Protein AF-0000000080219140 (afdb_homodimer)

pLDDT: mean 75.44, std 19.74, range [24.44, 95.94]

Secondary structure (DSSP, 8-state):
-----TT-PPEEEEEE-SSHHHHHHHHHHHHHSGGGSTTSEEEEEEEEESTHHHHHHHT----SS-------HHHHHHHHHHHHHHHHHHHHHHHHHHHHTT--EEEEEEEE-HHHHHHHHHHHTT-SEEEEES--TT---TTS--HHHHHHHHH-SS-EEEE-------/-----TT-PPEEEEEE-SSHHHHHHHHHHHHHSGGGSTTSEEEEEEEEESTHHHHHHHT----SS-------HHHHHHHHHHHHHHHHHHHHHHHHHHHHTT--EEEEEEEE-HHHHHHHHHHHTT-SEEEEES--TT---TTS--HHHHHHHHH-SS-EEEE-------

Foldseek 3Di:
DPPPPPQDAAEEEQEADPFPQSVVQLVVCCVPVVVVPPRHAYEYEYELEPVVVVVVVPPPPDDDDPPPPVCPPVVVVVSVVVSVVRLVVVQVVSQVVCVVSPHHYHYYYYYYHLQVVVLVVCVVVVHQEYEYEQDGDPDPPLVHGYPSLVSCCVRHPHHYHYDRDDPPPD/DPPPPPQDAAEEEQEADPFPQSVVQLVVCCVPVVVVPPRHAYEYEYELEPVVVVVVVPPPPDDDDPPPPVCPPVVVVVSVVVSVVRLVVVQVVSQVVCVVSPHHYHYYYYYYHLQVVVLVVCVVVVHQEYEYEQDGDPDPPLVHGYPSLVSCCVRHPHHYHYDRDDPPPD

Sequence (340 aa):
MANEEPGCKKKVMIAIDESECSHYALKWVLDHLQDFFPTSSLIIFTVQSLADFAYLSAASPVSGRMFCVATNPELIKSVQEHQRKAALALLEKAKDICATQGVVAETITEVGDPKEVICDAVEKFKINLLILGSHGRGTLKRAFLGSVSNYCVNHCKCPVLVVKKQEEKAMANEEPGCKKKVMIAIDESECSHYALKWVLDHLQDFFPTSSLIIFTVQSLADFAYLSAASPVSGRMFCVATNPELIKSVQEHQRKAALALLEKAKDICATQGVVAETITEVGDPKEVICDAVEKFKINLLILGSHGRGTLKRAFLGSVSNYCVNHCKCPVLVVKKQEEKA

Organism: Nelumbo nucifera (NCBI:txid4432)

Nearest PDB structures (foldseek):
  1mjh-assembly1_B  TM=8.698E-01  e=2.743E-11  Methanocaldococcus jannaschii
  1mjh-assembly1_A  TM=8.795E-01  e=3.315E-10  Methanocaldococcus jannaschii
  3s3t-assembly1_A  TM=8.043E-01  e=7.138E-10  Lactiplantibacillus plantarum
  2dum-assembly2_C  TM=7.811E-01  e=3.989E-07  Pyrococcus horikoshii OT3
  5ahw-assembly2_D  TM=8.010E-01  e=1.432E-06  Mycolicibacterium smegmatis MC2 155

InterPro domains:
  IPR006015 Universal stress protein A family [PR01438] (9-27)
  IPR006015 Universal stress protein A family [PR01438] (124-136)
  IPR006015 Universal stress protein A family [PR01438] (142-164)
  IPR006016 UspA [PF00582] (10-164)
  IPR014729 Rossmann-like alpha/beta/alpha sandwich fold [G3DSA:3.40.50.620] (7-170)

Solvent-accessible surface area (backbone atoms only — not comparable to full-atom values): 18569 Å² total; per-residue (Å²): 123,85,76,68,59,94,78,68,52,57,25,34,34,36,47,40,65,93,22,68,37,17,51,47,29,53,51,49,44,58,74,65,39,45,81,64,34,79,72,23,51,35,32,40,33,34,57,39,61,53,60,71,50,55,54,62,62,62,64,59,69,70,76,87,71,80,67,70,68,64,74,47,66,64,56,52,49,50,51,50,48,49,42,48,50,52,50,50,52,53,48,50,54,52,48,50,57,32,49,75,72,72,43,73,61,46,76,48,73,48,80,32,55,53,48,58,49,52,43,49,48,36,62,75,67,57,37,55,32,40,35,32,20,32,35,50,84,75,53,74,56,88,65,45,53,17,72,50,44,49,45,37,63,30,64,38,65,37,22,31,33,35,30,40,82,60,74,65,84,125,123,85,77,68,61,92,76,70,53,57,25,35,34,36,48,39,66,93,23,66,36,17,50,49,29,52,51,50,44,58,73,65,38,45,80,65,34,79,73,24,50,35,31,41,33,34,55,39,61,53,59,72,50,53,54,62,63,61,64,59,69,70,76,85,73,78,66,70,68,63,73,46,67,65,56,54,49,50,50,50,48,48,42,48,50,52,50,51,51,53,47,50,52,51,47,49,56,33,50,76,70,72,42,74,61,46,75,48,74,49,79,32,55,52,49,59,50,52,43,48,45,38,62,75,69,57,36,56,32,39,36,33,20,32,34,50,84,76,52,74,57,89,63,47,53,18,71,50,43,49,46,39,63,31,63,38,64,37,22,31,32,36,28,41,82,59,73,65,84,126

Structure (mmCIF, N/CA/C/O backbone):
data_AF-0000000080219140-model_v1
#
loop_
_entity.id
_entity.type
_entity.pdbx_description
1 polymer 'Universal stress protein A-like protein isoform X1'
#
loop_
_atom_site.group_PDB
_atom_site.id
_atom_site.type_symbol
_atom_site.label_atom_id
_atom_site.label_alt_id
_atom_site.label_comp_id
_atom_site.label_asym_id
_atom_site.label_entity_id
_atom_site.label_seq_id
_atom_site.pdbx_PDB_ins_code
_atom_site.Cartn_x
_atom_site.Cartn_y
_atom_site.Cartn_z
_atom_site.occupancy
_atom_site.B_iso_or_equiv
_atom_site.auth_seq_id
_atom_site.auth_comp_id
_atom_site.auth_asym_id
_atom_site.auth_atom_id
_atom_site.pdbx_PDB_model_num
ATOM 1 N N . MET A 1 1 ? -3.068 -13.398 25.531 1 24.78 1 MET A N 1
ATOM 2 C CA . MET A 1 1 ? -4.09 -13.188 24.516 1 24.78 1 MET A CA 1
ATOM 3 C C . MET A 1 1 ? -3.99 -11.781 23.922 1 24.78 1 MET A C 1
ATOM 5 O O . MET A 1 1 ? -4.117 -10.789 24.656 1 24.78 1 MET A O 1
ATOM 9 N N . ALA A 1 2 ? -3.045 -11.328 23.141 1 31.56 2 ALA A N 1
ATOM 10 C CA . ALA A 1 2 ? -2.584 -9.945 23.031 1 31.56 2 ALA A CA 1
ATOM 11 C C . ALA A 1 2 ? -3.762 -8.977 23.016 1 31.56 2 ALA A C 1
ATOM 13 O O . ALA A 1 2 ? -4.793 -9.25 22.406 1 31.56 2 ALA A O 1
ATOM 14 N N . ASN A 1 3 ? -4.02 -8.242 23.969 1 32.88 3 ASN A N 1
ATOM 15 C CA . ASN A 1 3 ? -5.141 -7.402 24.391 1 32.88 3 ASN A CA 1
ATOM 16 C C . ASN A 1 3 ? -5.598 -6.48 23.266 1 32.88 3 ASN A C 1
ATOM 18 O O . ASN A 1 3 ? -5 -5.426 23.031 1 32.88 3 ASN A O 1
ATOM 22 N N . GLU A 1 4 ? -5.664 -6.91 21.984 1 39.91 4 GLU A N 1
ATOM 23 C CA . GLU A 1 4 ? -6.551 -6.07 21.188 1 39.91 4 GLU A CA 1
ATOM 24 C C . GLU A 1 4 ? -7.793 -5.668 21.984 1 39.91 4 GLU A C 1
ATOM 26 O O . GLU A 1 4 ? -8.516 -6.527 22.484 1 39.91 4 GLU A O 1
ATOM 31 N N . GLU A 1 5 ? -7.785 -4.848 22.938 1 40.44 5 GLU A N 1
ATOM 32 C CA . GLU A 1 5 ? -9.039 -4.426 23.547 1 40.44 5 GLU A CA 1
ATOM 33 C C . GLU A 1 5 ? -10.195 -4.496 22.562 1 40.44 5 GLU A C 1
ATOM 35 O O . GLU A 1 5 ? -10.031 -4.152 21.391 1 40.44 5 GLU A O 1
ATOM 40 N N . PRO A 1 6 ? -11.148 -5.375 22.703 1 47.72 6 PRO A N 1
ATOM 41 C CA . PRO A 1 6 ? -12.352 -5.574 21.875 1 47.72 6 PRO A CA 1
ATOM 42 C C . PRO A 1 6 ? -12.664 -4.371 21 1 47.72 6 PRO A C 1
ATOM 44 O O . PRO A 1 6 ? -13.102 -4.539 19.844 1 47.72 6 PRO A O 1
ATOM 47 N N . GLY A 1 7 ? -12.828 -3.086 21.469 1 45.62 7 GLY A N 1
ATOM 48 C CA . GLY A 1 7 ? -13.383 -1.822 21.016 1 45.62 7 GLY A CA 1
ATOM 49 C C . GLY A 1 7 ? -12.43 -1.03 20.141 1 45.62 7 GLY A C 1
ATOM 50 O O . GLY A 1 7 ? -12.68 0.139 19.844 1 45.62 7 GLY A O 1
ATOM 51 N N . CYS A 1 8 ? -11.242 -1.308 20.141 1 52.62 8 CYS A N 1
ATOM 52 C CA . CYS A 1 8 ? -10.336 -0.315 19.562 1 52.62 8 CYS A CA 1
ATOM 53 C C . CYS A 1 8 ? -10.5 -0.237 18.047 1 52.62 8 CYS A C 1
ATOM 55 O O . CYS A 1 8 ? -10.32 -1.234 17.359 1 52.62 8 CYS A O 1
ATOM 57 N N . LYS A 1 9 ? -11.227 0.641 17.703 1 63.31 9 LYS A N 1
ATOM 58 C CA . LYS A 1 9 ? -11.578 0.985 16.328 1 63.31 9 LYS A CA 1
ATOM 59 C C . LYS A 1 9 ? -10.328 1.136 15.469 1 63.31 9 LYS A C 1
ATOM 61 O O . LYS A 1 9 ? -9.328 1.708 15.914 1 63.31 9 LYS A O 1
ATOM 66 N N . LYS A 1 10 ? -10.195 0.315 14.469 1 78.38 10 LYS A N 1
ATOM 67 C CA . LYS A 1 10 ? -9.102 0.471 13.516 1 78.38 10 LYS A CA 1
ATOM 68 C C . LYS A 1 10 ? -9.031 1.903 12.992 1 78.38 10 LYS A C 1
ATOM 70 O O . LYS A 1 10 ? -10.055 2.506 12.672 1 78.38 10 LYS A O 1
ATOM 75 N N . LYS A 1 11 ? -7.879 2.527 13.25 1 87.06 11 LYS A N 1
ATOM 76 C CA . LYS A 1 11 ? -7.652 3.895 12.781 1 87.06 11 LYS A CA 1
ATOM 77 C C . LYS A 1 11 ? -6.996 3.906 11.406 1 87.06 11 LYS A C 1
ATOM 79 O O . LYS A 1 11 ? -5.977 3.242 11.195 1 87.06 11 LYS A O 1
ATOM 84 N N . VAL A 1 12 ? -7.637 4.613 10.562 1 89.75 12 VAL A N 1
ATOM 85 C CA . VAL A 1 12 ? -7.129 4.762 9.203 1 89.75 12 VAL A CA 1
ATOM 86 C C . VAL A 1 12 ? -6.711 6.211 8.961 1 89.75 12 VAL A C 1
ATOM 88 O O . VAL A 1 12 ? -7.43 7.141 9.336 1 89.75 12 VAL A O 1
ATOM 91 N N . MET A 1 13 ? -5.559 6.375 8.406 1 93.38 13 MET A N 1
ATOM 92 C CA . MET A 1 13 ? -5.066 7.723 8.133 1 93.38 13 MET A CA 1
ATOM 93 C C . MET A 1 13 ? -4.758 7.895 6.645 1 93.38 13 MET A C 1
ATOM 95 O O . MET A 1 13 ? -4.133 7.031 6.031 1 93.38 13 MET A O 1
ATOM 99 N N . ILE A 1 14 ? -5.238 8.945 6.109 1 94.56 14 ILE A N 1
ATOM 100 C CA . ILE A 1 14 ? -4.906 9.312 4.738 1 94.56 14 ILE A CA 1
ATOM 101 C C . ILE A 1 14 ? -4.105 10.617 4.73 1 94.56 14 ILE A C 1
ATOM 103 O O . ILE A 1 14 ? -4.523 11.609 5.332 1 94.56 14 ILE A O 1
ATOM 107 N N . ALA A 1 15 ? -2.934 10.57 4.188 1 95.31 15 ALA A N 1
ATOM 108 C CA . ALA A 1 15 ? -2.113 11.766 4.031 1 95.31 15 ALA A CA 1
ATOM 109 C C . ALA A 1 15 ? -2.396 12.453 2.695 1 95.31 15 ALA A C 1
ATOM 111 O O . ALA A 1 15 ? -2.283 11.828 1.636 1 95.31 15 ALA A O 1
ATOM 112 N N . ILE A 1 16 ? -2.729 13.711 2.799 1 92.75 16 ILE A N 1
ATOM 113 C CA . ILE A 1 16 ? -3.053 14.43 1.571 1 92.75 16 ILE A CA 1
ATOM 114 C C . ILE A 1 16 ? -2.188 15.688 1.462 1 92.75 16 ILE A C 1
ATOM 116 O O . ILE A 1 16 ? -1.669 16.172 2.467 1 92.75 16 ILE A O 1
ATOM 120 N N . ASP A 1 17 ? -1.982 16.094 0.273 1 89 17 ASP A N 1
ATOM 121 C CA . ASP A 1 17 ? -1.324 17.359 -0.054 1 89 17 ASP A CA 1
ATOM 122 C C . ASP A 1 17 ? -2.082 18.094 -1.15 1 89 17 ASP A C 1
ATOM 124 O O . ASP A 1 17 ? -3.283 17.891 -1.334 1 89 17 ASP A O 1
ATOM 128 N N . GLU A 1 18 ? -1.445 18.984 -1.817 1 85.5 18 GLU A N 1
ATOM 129 C CA . GLU A 1 18 ? -2.125 19.797 -2.828 1 85.5 18 GLU A CA 1
ATOM 130 C C . GLU A 1 18 ? -2.162 19.078 -4.172 1 85.5 18 GLU A C 1
ATOM 132 O O . GLU A 1 18 ? -2.752 19.578 -5.133 1 85.5 18 GLU A O 1
ATOM 137 N N . SER A 1 19 ? -1.631 17.922 -4.242 1 83.69 19 SER A N 1
ATOM 138 C CA . SER A 1 19 ? -1.524 17.203 -5.508 1 83.69 19 SER A CA 1
ATOM 139 C C . SER A 1 19 ? -2.85 16.562 -5.887 1 83.69 19 SER A C 1
ATOM 141 O O . SER A 1 19 ? -3.676 16.266 -5.016 1 83.69 19 SER A O 1
ATOM 143 N N . GLU A 1 20 ? -3.047 16.328 -7.145 1 83.19 20 GLU A N 1
ATOM 144 C CA . GLU A 1 20 ? -4.23 15.648 -7.66 1 83.19 20 GLU A CA 1
ATOM 145 C C . GLU A 1 20 ? -4.254 14.18 -7.246 1 83.19 20 GLU A C 1
ATOM 147 O O . GLU A 1 20 ? -5.32 13.617 -6.996 1 83.19 20 GLU A O 1
ATOM 152 N N . CYS A 1 21 ? -3.129 13.648 -7.125 1 84.5 21 CYS A N 1
ATOM 153 C CA . CYS A 1 21 ? -3.037 12.234 -6.777 1 84.5 21 CYS A CA 1
ATOM 154 C C . CYS A 1 21 ? -3.525 11.992 -5.352 1 84.5 21 CYS A C 1
ATOM 156 O O . CYS A 1 21 ? -4.18 10.977 -5.082 1 84.5 21 CYS A O 1
ATOM 158 N N . SER A 1 22 ? -3.205 12.898 -4.469 1 88.38 22 SER A N 1
ATOM 159 C CA . SER A 1 22 ? -3.65 12.75 -3.088 1 88.38 22 SER A CA 1
ATOM 160 C C . SER A 1 22 ? -5.16 12.938 -2.969 1 88.38 22 SER A C 1
ATOM 162 O O . SER A 1 22 ? -5.816 12.25 -2.182 1 88.38 22 SER A O 1
ATOM 164 N N . HIS A 1 23 ? -5.719 13.812 -3.789 1 87.88 23 HIS A N 1
ATOM 165 C CA . HIS A 1 23 ? -7.164 14.008 -3.811 1 87.88 23 HIS A CA 1
ATOM 166 C C . HIS A 1 23 ? -7.875 12.781 -4.383 1 87.88 23 HIS A C 1
ATOM 168 O O . HIS A 1 23 ? -8.914 12.367 -3.863 1 87.88 23 HIS A O 1
ATOM 174 N N . TYR A 1 24 ? -7.301 12.344 -5.398 1 88.94 24 TYR A N 1
ATOM 175 C CA . TYR A 1 24 ? -7.852 11.125 -5.98 1 88.94 24 TYR A CA 1
ATOM 176 C C . TYR A 1 24 ? -7.84 9.984 -4.969 1 88.94 24 TYR A C 1
ATOM 178 O O . TYR A 1 24 ? -8.797 9.211 -4.887 1 88.94 24 TYR A O 1
ATOM 186 N N . ALA A 1 25 ? -6.754 9.93 -4.238 1 90.62 25 ALA A N 1
ATOM 187 C CA . ALA A 1 25 ? -6.641 8.883 -3.229 1 90.62 25 ALA A CA 1
ATOM 188 C C . ALA A 1 25 ? -7.762 8.984 -2.201 1 90.62 25 ALA A C 1
ATOM 190 O O . ALA A 1 25 ? -8.367 7.977 -1.826 1 90.62 25 ALA A O 1
ATOM 191 N N . LEU A 1 26 ? -8.062 10.156 -1.771 1 90.06 26 LEU A N 1
ATOM 192 C CA . LEU A 1 26 ? -9.141 10.383 -0.814 1 90.06 26 LEU A CA 1
ATOM 193 C C . LEU A 1 26 ? -10.484 9.922 -1.387 1 90.06 26 LEU A C 1
ATOM 195 O O . LEU A 1 26 ? -11.219 9.188 -0.736 1 90.06 26 LEU A O 1
ATOM 199 N N . LYS A 1 27 ? -10.742 10.297 -2.566 1 88.69 27 LYS A N 1
ATOM 200 C CA . LYS A 1 27 ? -11.992 9.922 -3.213 1 88.69 27 LYS A CA 1
ATOM 201 C C . LYS A 1 27 ? -12.078 8.414 -3.41 1 88.69 27 LYS A C 1
ATOM 203 O O . LYS A 1 27 ? -13.117 7.801 -3.154 1 88.69 27 LYS A O 1
ATOM 208 N N . TRP A 1 28 ? -11.008 7.887 -3.867 1 87 28 TRP A N 1
ATOM 209 C CA . TRP A 1 28 ? -10.945 6.449 -4.113 1 87 28 TRP A CA 1
ATOM 210 C C . TRP A 1 28 ? -11.258 5.668 -2.842 1 87 28 TRP A C 1
ATOM 212 O O . TRP A 1 28 ? -12.023 4.699 -2.871 1 87 28 TRP A O 1
ATOM 222 N N . VAL A 1 29 ? -10.648 6.062 -1.758 1 85.56 29 VAL A N 1
ATOM 223 C CA . VAL A 1 29 ? -10.82 5.355 -0.493 1 85.56 29 VAL A CA 1
ATOM 224 C C . VAL A 1 29 ? -12.273 5.488 -0.023 1 85.56 29 VAL A C 1
ATOM 226 O O . VAL A 1 29 ? -12.859 4.523 0.466 1 85.56 29 VAL A O 1
ATOM 229 N N . LEU A 1 30 ? -12.82 6.613 -0.164 1 84.69 30 LEU A N 1
ATOM 230 C CA . LEU A 1 30 ? -14.203 6.84 0.256 1 84.69 30 LEU A CA 1
ATOM 231 C C . LEU A 1 30 ? -15.172 6.031 -0.604 1 84.69 30 LEU A C 1
ATOM 233 O O . LEU A 1 30 ? -16.188 5.539 -0.107 1 84.69 30 LEU A O 1
ATOM 237 N N . ASP A 1 31 ? -14.812 5.812 -1.828 1 82.88 31 ASP A N 1
ATOM 238 C CA . ASP A 1 31 ? -15.672 5.086 -2.764 1 82.88 31 ASP A CA 1
ATOM 239 C C . ASP A 1 31 ? -15.547 3.578 -2.559 1 82.88 31 ASP A C 1
ATOM 241 O O . ASP A 1 31 ? -16.516 2.838 -2.783 1 82.88 31 ASP A O 1
ATOM 245 N N . HIS A 1 32 ? -14.367 3.205 -2.123 1 78.38 32 HIS A N 1
ATOM 246 C CA . HIS A 1 32 ? -14.109 1.771 -2.162 1 78.38 32 HIS A CA 1
ATOM 247 C C . HIS A 1 32 ? -14.023 1.188 -0.755 1 78.38 32 HIS A C 1
ATOM 249 O O . HIS A 1 32 ? -14.273 -0.004 -0.555 1 78.38 32 HIS A O 1
ATOM 255 N N . LEU A 1 33 ? -13.656 2.012 0.176 1 72.56 33 LEU A N 1
ATOM 256 C CA . LEU A 1 33 ? -13.406 1.475 1.509 1 72.56 33 LEU A CA 1
ATOM 257 C C . LEU A 1 33 ? -14.438 1.988 2.506 1 72.56 33 LEU A C 1
ATOM 259 O O . LEU A 1 33 ? -14.242 1.896 3.719 1 72.56 33 LEU A O 1
ATOM 263 N N . GLN A 1 34 ? -15.5 2.504 2.074 1 67.19 34 GLN A N 1
ATOM 264 C CA . GLN A 1 34 ? -16.516 3.078 2.953 1 67.19 34 GLN A CA 1
ATOM 265 C C . GLN A 1 34 ? -16.969 2.07 4.008 1 67.19 34 GLN A C 1
ATOM 267 O O . GLN A 1 34 ? -17.172 2.428 5.168 1 67.19 34 GLN A O 1
ATOM 272 N N . ASP A 1 35 ? -17.031 0.882 3.578 1 63.19 35 ASP A N 1
ATOM 273 C CA . ASP A 1 35 ? -17.516 -0.134 4.512 1 63.19 35 ASP A CA 1
ATOM 274 C C . ASP A 1 35 ? -16.438 -0.485 5.535 1 63.19 35 ASP A C 1
ATOM 276 O O . ASP A 1 35 ? -16.734 -1.032 6.598 1 63.19 35 ASP A O 1
ATOM 280 N N . PHE A 1 36 ? -15.203 -0.195 5.188 1 61.75 36 PHE A N 1
ATOM 281 C CA . PHE A 1 36 ? -14.086 -0.408 6.098 1 61.75 36 PHE A CA 1
ATOM 282 C C . PHE A 1 36 ? -14.117 0.6 7.242 1 61.75 36 PHE A C 1
ATOM 284 O O . PHE A 1 36 ? -13.672 0.301 8.352 1 61.75 36 PHE A O 1
ATOM 291 N N . PHE A 1 37 ? -14.812 1.752 6.949 1 61.34 37 PHE A N 1
ATOM 292 C CA . PHE A 1 37 ? -14.719 2.871 7.879 1 61.34 37 PHE A CA 1
ATOM 293 C C . PHE A 1 37 ? -15.93 2.914 8.797 1 61.34 37 PHE A C 1
ATOM 295 O O . PHE A 1 37 ? -15.969 3.703 9.742 1 61.34 37 PHE A O 1
ATOM 302 N N . PRO A 1 38 ? -17.031 2.326 8.508 1 56.44 38 PRO A N 1
ATOM 303 C CA . PRO A 1 38 ? -18.219 2.578 9.344 1 56.44 38 PRO A CA 1
ATOM 304 C C . PRO A 1 38 ? -17.875 2.652 10.828 1 56.44 38 PRO A C 1
ATOM 306 O O . PRO A 1 38 ? -18.547 3.367 11.578 1 56.44 38 PRO A O 1
ATOM 309 N N . THR A 1 39 ? -16.891 1.91 11.195 1 57.28 39 THR A N 1
ATOM 310 C CA . THR A 1 39 ? -16.578 1.921 12.625 1 57.28 39 THR A CA 1
ATOM 311 C C . THR A 1 39 ? -15.164 2.453 12.867 1 57.28 39 THR A C 1
ATOM 313 O O . THR A 1 39 ? -14.75 2.623 14.016 1 57.28 39 THR A O 1
ATOM 316 N N . SER A 1 40 ? -14.555 2.83 11.766 1 59.5 40 SER A N 1
ATOM 317 C CA . SER A 1 40 ? -13.156 3.23 11.906 1 59.5 40 SER A CA 1
ATOM 318 C C . SER A 1 40 ? -13.008 4.746 11.844 1 59.5 40 SER A C 1
ATOM 320 O O . SER A 1 40 ? -13.867 5.438 11.289 1 59.5 40 SER A O 1
ATOM 322 N N . SER A 1 41 ? -12.164 5.199 12.719 1 80.12 41 SER A N 1
ATOM 323 C CA . SER A 1 41 ? -11.812 6.617 12.719 1 80.12 41 SER A CA 1
ATOM 324 C C . SER A 1 41 ? -10.875 6.961 11.57 1 80.12 41 SER A C 1
ATOM 326 O O . SER A 1 41 ? -9.797 6.387 11.453 1 80.12 41 SER A O 1
ATOM 328 N N . LEU A 1 42 ? -11.461 7.656 10.57 1 88.62 42 LEU A N 1
ATOM 329 C CA . LEU A 1 42 ? -10.656 8.156 9.461 1 88.62 42 LEU A CA 1
ATOM 330 C C . LEU A 1 42 ? -9.969 9.469 9.836 1 88.62 42 LEU A C 1
ATOM 332 O O . LEU A 1 42 ? -10.625 10.406 10.305 1 88.62 42 LEU A O 1
ATOM 336 N N . ILE A 1 43 ? -8.695 9.484 9.734 1 92.62 43 ILE A N 1
ATOM 337 C CA . ILE A 1 43 ? -7.898 10.68 9.992 1 92.62 43 ILE A CA 1
ATOM 338 C C . ILE A 1 43 ? -7.328 11.203 8.672 1 92.62 43 ILE A C 1
ATOM 340 O O . ILE A 1 43 ? -6.668 10.469 7.938 1 92.62 43 ILE A O 1
ATOM 344 N N . ILE A 1 44 ? -7.695 12.383 8.391 1 94.38 44 ILE A N 1
ATOM 345 C CA . ILE A 1 44 ? -7.082 13.07 7.262 1 94.38 44 ILE A CA 1
ATOM 346 C C . ILE A 1 44 ? -5.891 13.898 7.742 1 94.38 44 ILE A C 1
ATOM 348 O O . ILE A 1 44 ? -6.039 14.773 8.594 1 94.38 44 ILE A O 1
ATOM 352 N N . PHE A 1 45 ? -4.766 13.609 7.18 1 95.44 45 PHE A N 1
ATOM 353 C CA . PHE A 1 45 ? -3.523 14.188 7.68 1 95.44 45 PHE A CA 1
ATOM 354 C C . PHE A 1 45 ? -2.805 14.961 6.574 1 95.44 45 PHE A C 1
ATOM 356 O O . PHE A 1 45 ? -2.725 14.492 5.438 1 95.44 45 PHE A O 1
ATOM 363 N N . THR A 1 46 ? -2.393 16.141 6.863 1 93.62 46 THR A N 1
ATOM 364 C CA . THR A 1 46 ? -1.58 16.906 5.926 1 93.62 46 THR A CA 1
ATOM 365 C C . THR A 1 46 ? -0.363 17.5 6.629 1 93.62 46 THR A C 1
ATOM 367 O O . THR A 1 46 ? -0.403 17.781 7.828 1 93.62 46 THR A O 1
ATOM 370 N N . VAL A 1 47 ? 0.714 17.656 5.883 1 90.44 47 VAL A N 1
ATOM 371 C CA . VAL A 1 47 ? 1.953 18.203 6.43 1 90.44 47 VAL A CA 1
ATOM 372 C C . VAL A 1 47 ? 2.23 19.578 5.812 1 90.44 47 VAL A C 1
ATOM 374 O O . VAL A 1 47 ? 2.135 19.75 4.598 1 90.44 47 VAL A O 1
ATOM 377 N N . GLN A 1 48 ? 2.42 20.484 6.621 1 84.94 48 GLN A N 1
ATOM 378 C CA . GLN A 1 48 ? 2.918 21.781 6.184 1 84.94 48 GLN A CA 1
ATOM 379 C C . GLN A 1 48 ? 4.434 21.766 6.016 1 84.94 48 GLN A C 1
ATOM 381 O O . GLN A 1 48 ? 5.172 21.828 7.004 1 84.94 48 GLN A O 1
ATOM 386 N N . SER A 1 49 ? 4.898 21.531 4.785 1 76.69 49 SER A N 1
ATOM 387 C CA . SER A 1 49 ? 6.312 21.312 4.504 1 76.69 49 SER A CA 1
ATOM 388 C C . SER A 1 49 ? 7.133 22.578 4.781 1 76.69 49 SER A C 1
ATOM 390 O O . SER A 1 49 ? 6.719 23.688 4.441 1 76.69 49 SER A O 1
ATOM 392 N N . LEU A 1 50 ? 8.258 22.406 5.535 1 63.16 50 LEU A N 1
ATOM 393 C CA . LEU A 1 50 ? 9.188 23.5 5.77 1 63.16 50 LEU A CA 1
ATOM 394 C C . LEU A 1 50 ? 10.141 23.672 4.59 1 63.16 50 LEU A C 1
ATOM 396 O O . LEU A 1 50 ? 10.734 24.734 4.418 1 63.16 50 LEU A O 1
ATOM 400 N N . ALA A 1 51 ? 10.367 22.609 3.873 1 55.75 51 ALA A N 1
ATOM 401 C CA . ALA A 1 51 ? 11.398 22.656 2.842 1 55.75 51 ALA A CA 1
ATOM 402 C C . ALA A 1 51 ? 11.133 23.781 1.847 1 55.75 51 ALA A C 1
ATOM 404 O O . ALA A 1 51 ? 12.062 24.344 1.267 1 55.75 51 ALA A O 1
ATOM 405 N N . ASP A 1 52 ? 9.945 23.984 1.551 1 50.22 52 ASP A N 1
ATOM 406 C CA . ASP A 1 52 ? 9.805 25.031 0.554 1 50.22 52 ASP A CA 1
ATOM 407 C C . ASP A 1 52 ? 10.523 26.312 0.998 1 50.22 52 ASP A C 1
ATOM 409 O O . ASP A 1 52 ? 10.797 27.188 0.181 1 50.22 52 ASP A O 1
ATOM 413 N N . PHE A 1 53 ? 10.914 26.328 2.207 1 47.62 53 PHE A N 1
ATOM 414 C CA . PHE A 1 53 ? 11.633 27.5 2.676 1 47.62 53 PHE A CA 1
ATOM 415 C C . PHE A 1 53 ? 13.086 27.469 2.225 1 47.62 53 PHE A C 1
ATOM 417 O O . PHE A 1 53 ? 13.703 28.5 2 1 47.62 53 PHE A O 1
ATOM 424 N N . ALA A 1 54 ? 13.594 26.25 2.191 1 44.16 54 ALA A N 1
ATOM 425 C CA . ALA A 1 54 ? 15.016 26.219 1.864 1 44.16 54 ALA A CA 1
ATOM 426 C C . ALA A 1 54 ? 15.266 26.734 0.447 1 44.16 54 ALA A C 1
ATOM 428 O O . ALA A 1 54 ? 16.297 27.328 0.167 1 44.16 54 ALA A O 1
ATOM 429 N N . TYR A 1 55 ? 14.305 26.391 -0.369 1 44.94 55 TYR A N 1
ATOM 430 C CA . TYR A 1 55 ? 14.516 26.891 -1.723 1 44.94 55 TYR A CA 1
ATOM 431 C C . TYR A 1 55 ? 14.453 28.406 -1.756 1 44.94 55 TYR A C 1
ATOM 433 O O . TYR A 1 55 ? 15.016 29.047 -2.654 1 44.94 55 TYR A O 1
ATOM 441 N N . LEU A 1 56 ? 13.641 28.922 -0.917 1 43 56 LEU A N 1
ATOM 442 C CA . LEU A 1 56 ? 13.602 30.375 -0.945 1 43 56 LEU A CA 1
ATOM 443 C C . LEU A 1 56 ? 14.953 30.969 -0.568 1 43 56 LEU A C 1
ATOM 445 O O . LEU A 1 56 ? 15.375 31.984 -1.13 1 43 56 LEU A O 1
ATOM 449 N N . SER A 1 57 ? 15.57 30.234 0.327 1 44.88 57 SER A N 1
ATOM 450 C CA . SER A 1 57 ? 16.828 30.844 0.735 1 44.88 57 SER A CA 1
ATOM 451 C C . SER A 1 57 ? 17.922 30.609 -0.31 1 44.88 57 SER A C 1
ATOM 453 O O . SER A 1 57 ? 18.844 31.406 -0.433 1 44.88 57 SER A O 1
ATOM 455 N N . ALA A 1 58 ? 17.797 29.391 -1.008 1 45.41 58 ALA A N 1
ATOM 456 C CA . ALA A 1 58 ? 18.938 29.094 -1.891 1 45.41 58 ALA A CA 1
ATOM 457 C C . ALA A 1 58 ? 18.844 29.906 -3.178 1 45.41 58 ALA A C 1
ATOM 459 O O . ALA A 1 58 ? 19.781 29.922 -3.977 1 45.41 58 ALA A O 1
ATOM 460 N N . ALA A 1 59 ? 17.641 30.297 -3.6 1 42.62 59 ALA A N 1
ATOM 461 C CA . ALA A 1 59 ? 17.562 30.938 -4.906 1 42.62 59 ALA A CA 1
ATOM 462 C C . ALA A 1 59 ? 18.359 32.25 -4.91 1 42.62 59 ALA A C 1
ATOM 464 O O . ALA A 1 59 ? 18.469 32.906 -5.945 1 42.62 59 ALA A O 1
ATOM 465 N N . SER A 1 60 ? 18.422 32.938 -3.809 1 38.34 60 SER A N 1
ATOM 466 C CA . SER A 1 60 ? 19.094 34.219 -4.098 1 38.34 60 SER A CA 1
ATOM 467 C C . SER A 1 60 ? 20.594 34 -4.293 1 38.34 60 SER A C 1
ATOM 469 O O . SER A 1 60 ? 21.297 33.625 -3.35 1 38.34 60 SER A O 1
ATOM 471 N N . PRO A 1 61 ? 20.984 33.562 -5.445 1 39.34 61 PRO A N 1
ATOM 472 C CA . PRO A 1 61 ? 22.422 33.656 -5.688 1 39.34 61 PRO A CA 1
ATOM 473 C C . PRO A 1 61 ? 22.984 35.031 -5.273 1 39.34 61 PRO A C 1
ATOM 475 O O . PRO A 1 61 ? 23.984 35.469 -5.836 1 39.34 61 PRO A O 1
ATOM 478 N N . VAL A 1 62 ? 22.453 35.875 -4.402 1 37.44 62 VAL A N 1
ATOM 479 C CA . VAL A 1 62 ? 23.25 37.094 -4.293 1 37.44 62 VAL A CA 1
ATOM 480 C C . VAL A 1 62 ? 24.734 36.75 -4.113 1 37.44 62 VAL A C 1
ATOM 482 O O . VAL A 1 62 ? 25.062 35.688 -3.607 1 37.44 62 VAL A O 1
ATOM 485 N N . SER A 1 63 ? 25.781 37.531 -4.727 1 38.44 63 SER A N 1
ATOM 486 C CA . SER A 1 63 ? 27.219 37.719 -4.621 1 38.44 63 SER A CA 1
ATOM 487 C C . SER A 1 63 ? 27.719 37.312 -3.232 1 38.44 63 SER A C 1
ATOM 489 O O . SER A 1 63 ? 26.938 37.156 -2.301 1 38.44 63 SER A O 1
ATOM 491 N N . GLY A 1 64 ? 29.219 37.688 -2.791 1 38.88 64 GLY A N 1
ATOM 492 C CA . GLY A 1 64 ? 30.188 37.625 -1.704 1 38.88 64 GLY A CA 1
ATOM 493 C C . GLY A 1 64 ? 29.578 37.906 -0.346 1 38.88 64 GLY A C 1
ATOM 494 O O . GLY A 1 64 ? 30.203 37.656 0.688 1 38.88 64 GLY A O 1
ATOM 495 N N . ARG A 1 65 ? 29.031 39.156 -0.196 1 36.91 65 ARG A N 1
ATOM 496 C CA . ARG A 1 65 ? 28.703 39.562 1.173 1 36.91 65 ARG A CA 1
ATOM 497 C C . ARG A 1 65 ? 27.672 38.625 1.77 1 36.91 65 ARG A C 1
ATOM 499 O O . ARG A 1 65 ? 26.641 38.344 1.144 1 36.91 65 ARG A O 1
ATOM 506 N N . MET A 1 66 ? 28.109 37.594 2.498 1 38.53 66 MET A N 1
ATOM 507 C CA . MET A 1 66 ? 27.406 36.75 3.463 1 38.53 66 MET A CA 1
ATOM 508 C C . MET A 1 66 ? 26.109 37.438 3.93 1 38.53 66 MET A C 1
ATOM 510 O O . MET A 1 66 ? 26.109 38.156 4.922 1 38.53 66 MET A O 1
ATOM 514 N N . PHE A 1 67 ? 25.594 38.438 3.162 1 37.28 67 PHE A N 1
ATOM 515 C CA . PHE A 1 67 ? 24.422 39.031 3.77 1 37.28 67 PHE A CA 1
ATOM 516 C C . PHE A 1 67 ? 23.469 37.969 4.281 1 37.28 67 PHE A C 1
ATOM 518 O O . PHE A 1 67 ? 22.953 37.156 3.504 1 37.28 67 PHE A O 1
ATOM 525 N N . CYS A 1 68 ? 23.688 37.438 5.477 1 40.12 68 CYS A N 1
ATOM 526 C CA . CYS A 1 68 ? 22.75 36.844 6.41 1 40.12 68 CYS A CA 1
ATOM 527 C C . CYS A 1 68 ? 21.328 37.281 6.098 1 40.12 68 CYS A C 1
ATOM 529 O O . CYS A 1 68 ? 20.969 38.438 6.316 1 40.12 68 CYS A O 1
ATOM 531 N N . VAL A 1 69 ? 20.969 37.25 4.922 1 42.09 69 VAL A N 1
ATOM 532 C CA . VAL A 1 69 ? 19.547 37.531 4.781 1 42.09 69 VAL A CA 1
ATOM 533 C C . VAL A 1 69 ? 18.812 37.094 6.043 1 42.09 69 VAL A C 1
ATOM 535 O O . VAL A 1 69 ? 18.781 35.906 6.383 1 42.09 69 VAL A O 1
ATOM 538 N N . ALA A 1 70 ? 19.109 37.719 7.074 1 44.12 70 ALA A N 1
ATOM 539 C CA . ALA A 1 70 ? 18.219 37.688 8.242 1 44.12 70 ALA A CA 1
ATOM 540 C C . ALA A 1 70 ? 16.812 37.281 7.844 1 44.12 70 ALA A C 1
ATOM 542 O O . ALA A 1 70 ? 16.109 38 7.145 1 44.12 70 ALA A O 1
ATOM 543 N N . THR A 1 71 ? 16.562 36.094 7.312 1 51.44 71 THR A N 1
ATOM 544 C CA . THR A 1 71 ? 15.164 35.719 7.168 1 51.44 71 THR A CA 1
ATOM 545 C C . THR A 1 71 ? 14.297 36.469 8.172 1 51.44 71 THR A C 1
ATOM 547 O O . THR A 1 71 ? 14.539 36.406 9.375 1 51.44 71 THR A O 1
ATOM 550 N N . ASN A 1 72 ? 13.914 37.688 7.773 1 57.06 72 ASN A N 1
ATOM 551 C CA . ASN A 1 72 ? 13 38.531 8.555 1 57.06 72 ASN A CA 1
ATOM 552 C C . ASN A 1 72 ? 11.93 37.688 9.242 1 57.06 72 ASN A C 1
ATOM 554 O O . ASN A 1 72 ? 11.195 36.938 8.578 1 57.06 72 ASN A O 1
ATOM 558 N N . PRO A 1 73 ? 12.156 37.438 10.539 1 65.75 73 PRO A N 1
ATOM 559 C CA . PRO A 1 73 ? 11.164 36.688 11.312 1 65.75 73 PRO A CA 1
ATOM 560 C C . PRO A 1 73 ? 9.734 36.906 10.812 1 65.75 73 PRO A C 1
ATOM 562 O O . PRO A 1 73 ? 8.906 36 10.875 1 65.75 73 PRO A O 1
ATOM 565 N N . GLU A 1 74 ? 9.547 38.156 10.258 1 67.31 74 GLU A N 1
ATOM 566 C CA . GLU A 1 74 ? 8.203 38.469 9.773 1 67.31 74 GLU A CA 1
ATOM 567 C C . GLU A 1 74 ? 7.883 37.656 8.516 1 67.31 74 GLU A C 1
ATOM 569 O O . GLU A 1 74 ? 6.742 37.25 8.312 1 67.31 74 GLU A O 1
ATOM 574 N N . LEU A 1 75 ? 8.938 37.5 7.734 1 67.06 75 LEU A N 1
ATOM 575 C CA . LEU A 1 75 ? 8.719 36.781 6.496 1 67.06 75 LEU A CA 1
ATOM 576 C C . LEU A 1 75 ? 8.469 35.281 6.785 1 67.06 75 LEU A C 1
ATOM 578 O O . LEU A 1 75 ? 7.605 34.656 6.164 1 67.06 75 LEU A O 1
ATOM 582 N N . ILE A 1 76 ? 9.172 34.844 7.738 1 66.88 76 ILE A N 1
ATOM 583 C CA . ILE A 1 76 ? 9 33.438 8.125 1 66.88 76 ILE A CA 1
ATOM 584 C C . ILE A 1 76 ? 7.594 33.219 8.68 1 66.88 76 ILE A C 1
ATOM 586 O O . ILE A 1 76 ? 6.922 32.25 8.336 1 66.88 76 ILE A O 1
ATOM 590 N N . LYS A 1 77 ? 7.234 34.156 9.484 1 74.25 77 LYS A N 1
ATOM 591 C CA . LYS A 1 77 ? 5.898 34.094 10.07 1 74.25 77 LYS A CA 1
ATOM 592 C C . LYS A 1 77 ? 4.824 34.125 8.984 1 74.25 77 LYS A C 1
ATOM 594 O O . LYS A 1 77 ? 3.822 33.438 9.062 1 74.25 77 LYS A O 1
ATOM 599 N N . SER A 1 78 ? 5.07 35.031 8.016 1 75.56 78 SER A N 1
ATOM 600 C CA . SER A 1 78 ? 4.098 35.156 6.938 1 75.56 78 SER A CA 1
ATOM 601 C C . SER A 1 78 ? 4.012 33.906 6.102 1 75.56 78 SER A C 1
ATOM 603 O O . SER A 1 78 ? 2.92 33.469 5.711 1 75.56 78 SER A O 1
ATOM 605 N N . VAL A 1 79 ? 5.152 33.312 5.863 1 73.38 79 VAL A N 1
ATOM 606 C CA . VAL A 1 79 ? 5.184 32.094 5.066 1 73.38 79 VAL A CA 1
ATOM 607 C C . VAL A 1 79 ? 4.527 30.953 5.84 1 73.38 79 VAL A C 1
ATOM 609 O O . VAL A 1 79 ? 3.752 30.172 5.273 1 73.38 79 VAL A O 1
ATOM 612 N N . GLN A 1 80 ? 4.797 30.922 7.059 1 75 80 GLN A N 1
ATOM 613 C CA . GLN A 1 80 ? 4.199 29.906 7.902 1 75 80 GLN A CA 1
ATOM 614 C C . GLN A 1 80 ? 2.682 30.047 7.953 1 75 80 GLN A C 1
ATOM 616 O O . GLN A 1 80 ? 1.957 29.047 7.93 1 75 80 GLN A O 1
ATOM 621 N N . GLU A 1 81 ? 2.299 31.281 8.016 1 80.44 81 GLU A N 1
ATOM 622 C CA . GLU A 1 81 ? 0.861 31.531 8.062 1 80.44 81 GLU A CA 1
ATOM 623 C C . GLU A 1 81 ? 0.186 31.125 6.754 1 80.44 81 GLU A C 1
ATOM 625 O O . GLU A 1 81 ? -0.926 30.594 6.758 1 80.44 81 GLU A O 1
ATOM 630 N N . HIS A 1 82 ? 0.885 31.422 5.742 1 79.62 82 HIS A N 1
ATOM 631 C CA . HIS A 1 82 ? 0.343 31.047 4.441 1 79.62 82 HIS A CA 1
ATOM 632 C C . HIS A 1 82 ? 0.243 29.531 4.309 1 79.62 82 HIS A C 1
ATOM 634 O O . HIS A 1 82 ? -0.76 29.016 3.811 1 79.62 82 HIS A O 1
ATOM 640 N N . GLN A 1 83 ? 1.232 28.906 4.723 1 79.25 83 GLN A N 1
ATOM 641 C CA . GLN A 1 83 ? 1.237 27.438 4.648 1 79.25 83 GLN A CA 1
ATOM 642 C C . GLN A 1 83 ? 0.138 26.844 5.523 1 79.25 83 GLN A C 1
ATOM 644 O O . GLN A 1 83 ? -0.517 25.875 5.133 1 79.25 83 GLN A O 1
ATOM 649 N N . ARG A 1 84 ? -0.003 27.438 6.617 1 83.38 84 ARG A N 1
ATOM 650 C CA . ARG A 1 84 ? -1.055 26.984 7.52 1 83.38 84 ARG A CA 1
ATOM 651 C C . ARG A 1 84 ? -2.434 27.188 6.898 1 83.38 84 ARG A C 1
ATOM 653 O O . ARG A 1 84 ? -3.281 26.281 6.969 1 83.38 84 ARG A O 1
ATOM 660 N N . LYS A 1 85 ? -2.59 28.312 6.309 1 85.44 85 LYS A N 1
ATOM 661 C CA . LYS A 1 85 ? -3.875 28.578 5.668 1 85.44 85 LYS A CA 1
ATOM 662 C C . LYS A 1 85 ? -4.141 27.609 4.527 1 85.44 85 LYS A C 1
ATOM 664 O O . LYS A 1 85 ? -5.266 27.125 4.363 1 85.44 85 LYS A O 1
ATOM 669 N N . ALA A 1 86 ? -3.178 27.375 3.799 1 83.44 86 ALA A N 1
ATOM 670 C CA . ALA A 1 86 ? -3.307 26.438 2.693 1 83.44 86 ALA A CA 1
ATOM 671 C C . ALA A 1 86 ? -3.652 25.031 3.205 1 83.44 86 ALA A C 1
ATOM 673 O O . ALA A 1 86 ? -4.504 24.344 2.633 1 83.44 86 ALA A O 1
ATOM 674 N N . ALA A 1 87 ? -2.99 24.703 4.207 1 85.88 87 ALA A N 1
ATOM 675 C CA . ALA A 1 87 ? -3.238 23.391 4.805 1 85.88 87 ALA A CA 1
ATOM 676 C C . ALA A 1 87 ? -4.668 23.281 5.328 1 85.88 87 ALA A C 1
ATOM 678 O O . ALA A 1 87 ? -5.34 22.266 5.129 1 85.88 87 ALA A O 1
ATOM 679 N N . LEU A 1 88 ? -5.117 24.359 5.969 1 88.62 88 LEU A N 1
ATOM 680 C CA . LEU A 1 88 ? -6.461 24.344 6.535 1 88.62 88 LEU A CA 1
ATOM 681 C C . LEU A 1 88 ? -7.52 24.312 5.438 1 88.62 88 LEU A C 1
ATOM 683 O O . LEU A 1 88 ? -8.539 23.625 5.57 1 88.62 88 LEU A O 1
ATOM 687 N N . ALA A 1 89 ? -7.25 25.016 4.402 1 89.75 89 ALA A N 1
ATOM 688 C CA . ALA A 1 89 ? -8.172 24.984 3.27 1 89.75 89 ALA A CA 1
ATOM 689 C C . ALA A 1 89 ? -8.266 23.594 2.672 1 89.75 89 ALA A C 1
ATOM 691 O O . ALA A 1 89 ? -9.352 23.125 2.326 1 89.75 89 ALA A O 1
ATOM 692 N N . LEU A 1 90 ? -7.148 22.984 2.549 1 88.75 90 LEU A N 1
ATOM 693 C CA . LEU A 1 90 ? -7.078 21.625 2.027 1 88.75 90 LEU A CA 1
ATOM 694 C C . LEU A 1 90 ? -7.863 20.656 2.912 1 88.75 90 LEU A C 1
ATOM 696 O O . LEU A 1 90 ? -8.625 19.828 2.41 1 88.75 90 LEU A O 1
ATOM 700 N N . LEU A 1 91 ? -7.695 20.797 4.176 1 91.81 91 LEU A N 1
ATOM 701 C CA . LEU A 1 91 ? -8.367 19.922 5.129 1 91.81 91 LEU A CA 1
ATOM 702 C C . LEU A 1 91 ? -9.875 20.156 5.121 1 91.81 91 LEU A C 1
ATOM 704 O O . LEU A 1 91 ? -10.656 19.219 5.242 1 91.81 91 LEU A O 1
ATOM 708 N N . GLU A 1 92 ? -10.258 21.375 4.965 1 92 92 GLU A N 1
ATOM 709 C CA . GLU A 1 92 ? -11.68 21.688 4.91 1 92 92 GLU A CA 1
ATOM 710 C C . GLU A 1 92 ? -12.336 21.078 3.684 1 92 92 GLU A C 1
ATOM 712 O O . GLU A 1 92 ? -13.438 20.516 3.777 1 92 92 GLU A O 1
ATOM 717 N N . LYS A 1 93 ? -11.688 21.203 2.629 1 91.56 93 LYS A N 1
ATOM 718 C CA . LYS A 1 93 ? -12.188 20.578 1.405 1 91.56 93 LYS A CA 1
ATOM 719 C C . LYS A 1 93 ? -12.336 19.078 1.568 1 91.56 93 LYS A C 1
ATOM 721 O O . LYS A 1 93 ? -13.344 18.484 1.158 1 91.56 93 LYS A O 1
ATOM 726 N N . ALA A 1 94 ? -11.328 18.531 2.111 1 91.31 94 ALA A N 1
ATOM 727 C CA . ALA A 1 94 ? -11.344 17.078 2.338 1 91.31 94 ALA A CA 1
ATOM 728 C C . ALA A 1 94 ? -12.477 16.688 3.277 1 91.31 94 ALA A C 1
ATOM 730 O O . ALA A 1 94 ? -13.148 15.68 3.053 1 91.31 94 ALA A O 1
ATOM 731 N N . LYS A 1 95 ? -12.648 17.422 4.297 1 89.94 95 LYS A N 1
ATOM 732 C CA . LYS A 1 95 ? -13.734 17.172 5.246 1 89.94 95 LYS A CA 1
ATOM 733 C C . LYS A 1 95 ? -15.094 17.25 4.559 1 89.94 95 LYS A C 1
ATOM 735 O O . LYS A 1 95 ? -15.984 16.438 4.844 1 89.94 95 LYS A O 1
ATOM 740 N N . ASP A 1 96 ? -15.234 18.188 3.719 1 91.5 96 ASP A N 1
ATOM 741 C CA . ASP A 1 96 ? -16.484 18.344 2.973 1 91.5 96 ASP A CA 1
ATOM 742 C C . ASP A 1 96 ? -16.766 17.125 2.109 1 91.5 96 ASP A C 1
ATOM 744 O O . ASP A 1 96 ? -17.906 16.641 2.059 1 91.5 96 ASP A O 1
ATOM 748 N N . ILE A 1 97 ? -15.781 16.688 1.494 1 88.5 97 ILE A N 1
ATOM 749 C CA . ILE A 1 97 ? -15.922 15.5 0.65 1 88.5 97 ILE A CA 1
ATOM 750 C C . ILE A 1 97 ? -16.375 14.312 1.497 1 88.5 97 ILE A C 1
ATOM 752 O O . ILE A 1 97 ? -17.266 13.562 1.101 1 88.5 97 ILE A O 1
ATOM 756 N N . CYS A 1 98 ? -15.766 14.164 2.629 1 87.94 98 CYS A N 1
ATOM 757 C CA . CYS A 1 98 ? -16.125 13.078 3.533 1 87.94 98 CYS A CA 1
ATOM 758 C C . CYS A 1 98 ? -17.562 13.227 4.02 1 87.94 98 CYS A C 1
ATOM 760 O O . CYS A 1 98 ? -18.297 12.242 4.082 1 87.94 98 CYS A O 1
ATOM 762 N N . ALA A 1 99 ? -17.953 14.422 4.352 1 86.25 99 ALA A N 1
ATOM 763 C CA . ALA A 1 99 ? -19.281 14.695 4.867 1 86.25 99 ALA A CA 1
ATOM 764 C C . ALA A 1 99 ? -20.359 14.367 3.83 1 86.25 99 ALA A C 1
ATOM 766 O O . ALA A 1 99 ? -21.422 13.852 4.168 1 86.25 99 ALA A O 1
ATOM 767 N N . THR A 1 100 ? -20.016 14.609 2.635 1 87.38 100 THR A N 1
ATOM 768 C CA . THR A 1 100 ? -20.953 14.336 1.554 1 87.38 100 THR A CA 1
ATOM 769 C C . THR A 1 100 ? -21.219 12.836 1.426 1 87.38 100 THR A C 1
ATOM 771 O O . THR A 1 100 ? -22.266 12.43 0.936 1 87.38 100 THR A O 1
ATOM 774 N N . GLN A 1 101 ? -20.328 12.125 1.893 1 84 101 GLN A N 1
ATOM 775 C CA . GLN A 1 101 ? -20.469 10.68 1.79 1 84 101 GLN A CA 1
ATOM 776 C C . GLN A 1 101 ? -20.875 10.07 3.127 1 84 101 GLN A C 1
ATOM 778 O O . GLN A 1 101 ? -20.906 8.844 3.279 1 84 101 GLN A O 1
ATOM 783 N N . GLY A 1 102 ? -21 10.867 4.137 1 81.88 102 GLY A N 1
ATOM 784 C CA . GLY A 1 102 ? -21.469 10.43 5.441 1 81.88 102 GLY A CA 1
ATOM 785 C C . GLY A 1 102 ? -20.359 9.883 6.32 1 81.88 102 GLY A C 1
ATOM 786 O O . GLY A 1 102 ? -20.609 9.062 7.207 1 81.88 102 GLY A O 1
ATOM 787 N N . VAL A 1 103 ? -19.172 10.234 5.992 1 82.94 103 VAL A N 1
ATOM 788 C CA . VAL A 1 103 ? -18.031 9.758 6.773 1 82.94 103 VAL A CA 1
ATOM 789 C C . VAL A 1 103 ? -17.516 10.883 7.66 1 82.94 103 VAL A C 1
ATOM 791 O O . VAL A 1 103 ? -17.344 12.016 7.207 1 82.94 103 VAL A O 1
ATOM 794 N N . VAL A 1 104 ? -17.344 10.539 8.883 1 82.94 104 VAL A N 1
ATOM 795 C CA . VAL A 1 104 ? -16.766 11.508 9.812 1 82.94 104 VAL A CA 1
ATOM 796 C C . VAL A 1 104 ? -15.258 11.305 9.891 1 82.94 104 VAL A C 1
ATOM 798 O O . VAL A 1 104 ? -14.789 10.242 10.289 1 82.94 104 VAL A O 1
ATOM 801 N N . ALA A 1 105 ? -14.57 12.328 9.461 1 87.94 105 ALA A N 1
ATOM 802 C CA . ALA A 1 105 ? -13.117 12.227 9.461 1 87.94 105 ALA A CA 1
ATOM 803 C C . ALA A 1 105 ? -12.492 13.266 10.383 1 87.94 105 ALA A C 1
ATOM 805 O O . ALA A 1 105 ? -12.969 14.398 10.461 1 87.94 105 ALA A O 1
ATOM 806 N N . GLU A 1 106 ? -11.547 12.836 11.102 1 91.06 106 GLU A N 1
ATOM 807 C CA . GLU A 1 106 ? -10.711 13.758 11.867 1 91.06 106 GLU A CA 1
ATOM 808 C C . GLU A 1 106 ? -9.602 14.344 10.992 1 91.06 106 GLU A C 1
ATOM 810 O O . GLU A 1 106 ? -9.008 13.633 10.18 1 91.06 106 GLU A O 1
ATOM 815 N N . THR A 1 107 ? -9.406 15.656 11.148 1 93.31 107 THR A N 1
ATOM 816 C CA . THR A 1 107 ? -8.375 16.312 10.359 1 93.31 107 THR A CA 1
ATOM 817 C C . THR A 1 107 ? -7.223 16.766 11.25 1 93.31 107 THR A C 1
ATOM 819 O O . THR A 1 107 ? -7.445 17.328 12.32 1 93.31 107 THR A O 1
ATOM 822 N N . ILE A 1 108 ? -6.027 16.5 10.805 1 94 108 ILE A N 1
ATOM 823 C CA . ILE A 1 108 ? -4.832 16.875 11.555 1 94 108 ILE A CA 1
ATOM 824 C C . ILE A 1 108 ? -3.773 17.422 10.609 1 94 108 ILE A C 1
ATOM 826 O O . ILE A 1 108 ? -3.615 16.938 9.492 1 94 108 ILE A O 1
ATOM 830 N N . THR A 1 109 ? -3.105 18.453 11.039 1 93.38 109 THR A N 1
ATOM 831 C CA . THR A 1 109 ? -1.98 18.984 10.289 1 93.38 109 THR A CA 1
ATOM 832 C C . THR A 1 109 ? -0.772 19.203 11.195 1 93.38 109 THR A C 1
ATOM 834 O O . THR A 1 109 ? -0.923 19.562 12.367 1 93.38 109 THR A O 1
ATOM 837 N N . GLU A 1 110 ? 0.372 18.984 10.711 1 92.38 110 GLU A N 1
ATOM 838 C CA . GLU A 1 110 ? 1.629 19.188 11.422 1 92.38 110 GLU A CA 1
ATOM 839 C C . GLU A 1 110 ? 2.68 19.828 10.523 1 92.38 110 GLU A C 1
ATOM 841 O O . GLU A 1 110 ? 2.586 19.75 9.297 1 92.38 110 GLU A O 1
ATOM 846 N N . VAL A 1 111 ? 3.654 20.516 11.141 1 89.94 111 VAL A N 1
ATOM 847 C CA . VAL A 1 111 ? 4.723 21.188 10.406 1 89.94 111 VAL A CA 1
ATOM 848 C C . VAL A 1 111 ? 5.977 20.312 10.414 1 89.94 111 VAL A C 1
ATOM 850 O O . VAL A 1 111 ? 6.332 19.734 11.438 1 89.94 111 VAL A O 1
ATOM 853 N N . GLY A 1 112 ? 6.57 20.156 9.227 1 89.88 112 GLY A N 1
ATOM 854 C CA . GLY A 1 112 ? 7.82 19.422 9.141 1 89.88 112 GLY A CA 1
ATOM 855 C C . GLY A 1 112 ? 8.031 18.75 7.793 1 89.88 112 GLY A C 1
ATOM 856 O O . GLY A 1 112 ? 7.426 19.156 6.797 1 89.88 112 GLY A O 1
ATOM 857 N N . ASP A 1 113 ? 8.992 17.891 7.762 1 90.56 113 ASP A N 1
ATOM 858 C CA . ASP A 1 113 ? 9.219 17.094 6.562 1 90.56 113 ASP A CA 1
ATOM 859 C C . ASP A 1 113 ? 8.148 16.016 6.406 1 90.56 113 ASP A C 1
ATOM 861 O O . ASP A 1 113 ? 7.926 15.211 7.32 1 90.56 113 ASP A O 1
ATOM 865 N N . PRO A 1 114 ? 7.543 16 5.363 1 91.69 114 PRO A N 1
ATOM 866 C CA . PRO A 1 114 ? 6.43 15.062 5.16 1 91.69 114 PRO A CA 1
ATOM 867 C C . PRO A 1 114 ? 6.82 13.617 5.43 1 91.69 114 PRO A C 1
ATOM 869 O O . PRO A 1 114 ? 6.047 12.867 6.035 1 91.69 114 PRO A O 1
ATOM 872 N N . LYS A 1 115 ? 7.98 13.234 5.004 1 91.94 115 LYS A N 1
ATOM 873 C CA . LYS A 1 115 ? 8.43 11.852 5.18 1 91.94 115 LYS A CA 1
ATOM 874 C C . LYS A 1 115 ? 8.461 11.469 6.656 1 91.94 115 LYS A C 1
ATOM 876 O O . LYS A 1 115 ? 7.863 10.469 7.055 1 91.94 115 LYS A O 1
ATOM 881 N N . GLU A 1 116 ? 9.031 12.258 7.41 1 93.62 116 GLU A N 1
ATOM 882 C CA . GLU A 1 116 ? 9.211 11.969 8.836 1 93.62 116 GLU A CA 1
ATOM 883 C C . GLU A 1 116 ? 7.918 12.203 9.609 1 93.62 116 GLU A C 1
ATOM 885 O O . GLU A 1 116 ? 7.539 11.391 10.453 1 93.62 116 GLU A O 1
ATOM 890 N N . VAL A 1 117 ? 7.266 13.25 9.312 1 95.12 117 VAL A N 1
ATOM 891 C CA . VAL A 1 117 ? 6.086 13.664 10.062 1 95.12 117 VAL A CA 1
ATOM 892 C C . VAL A 1 117 ? 4.969 12.641 9.875 1 95.12 117 VAL A C 1
ATOM 894 O O . VAL A 1 117 ? 4.246 12.32 10.82 1 95.12 117 VAL A O 1
ATOM 897 N N . ILE A 1 118 ? 4.848 12.102 8.727 1 95.56 118 ILE A N 1
ATOM 898 C CA . ILE A 1 118 ? 3.803 11.117 8.445 1 95.56 118 ILE A CA 1
ATOM 899 C C . ILE A 1 118 ? 4.094 9.82 9.203 1 95.56 118 ILE A C 1
ATOM 901 O O . ILE A 1 118 ? 3.207 9.258 9.844 1 95.56 118 ILE A O 1
ATOM 905 N N . CYS A 1 119 ? 5.297 9.406 9.133 1 94.69 119 CYS A N 1
ATOM 906 C CA . CYS A 1 119 ? 5.668 8.172 9.82 1 94.69 119 CYS A CA 1
ATOM 907 C C . CYS A 1 119 ? 5.5 8.32 11.328 1 94.69 119 CYS A C 1
ATOM 909 O O . CYS A 1 119 ? 5.027 7.402 12 1 94.69 119 CYS A O 1
ATOM 911 N N . ASP A 1 120 ? 5.863 9.5 11.828 1 95.81 120 ASP A N 1
ATOM 912 C CA . ASP A 1 120 ? 5.707 9.773 13.25 1 95.81 120 ASP A CA 1
ATOM 913 C C . ASP A 1 120 ? 4.234 9.781 13.648 1 95.81 120 ASP A C 1
ATOM 915 O O . ASP A 1 120 ? 3.869 9.281 14.711 1 95.81 120 ASP A O 1
ATOM 919 N N . ALA A 1 121 ? 3.455 10.352 12.812 1 95.75 121 ALA A N 1
ATOM 920 C CA . ALA A 1 121 ? 2.02 10.422 13.078 1 95.75 121 ALA A CA 1
ATOM 921 C C . ALA A 1 121 ? 1.401 9.031 13.141 1 95.75 121 ALA A C 1
ATOM 923 O O . ALA A 1 121 ? 0.514 8.773 13.961 1 95.75 121 ALA A O 1
ATOM 924 N N . VAL A 1 122 ? 1.843 8.172 12.273 1 94.25 122 VAL A N 1
ATOM 925 C CA . VAL A 1 122 ? 1.35 6.797 12.25 1 94.25 122 VAL A CA 1
ATOM 926 C C . VAL A 1 122 ? 1.584 6.137 13.609 1 94.25 122 VAL A C 1
ATOM 928 O O . VAL A 1 122 ? 0.701 5.457 14.133 1 94.25 122 VAL A O 1
ATOM 931 N N . GLU A 1 123 ? 2.701 6.375 14.18 1 92.75 123 GLU A N 1
ATOM 932 C CA . GLU A 1 123 ? 3.037 5.797 15.477 1 92.75 123 GLU A CA 1
ATOM 933 C C . GLU A 1 123 ? 2.299 6.508 16.609 1 92.75 123 GLU A C 1
ATOM 935 O O . GLU A 1 123 ? 1.738 5.863 17.5 1 92.75 123 GLU A O 1
ATOM 940 N N . LYS A 1 124 ? 2.311 7.781 16.516 1 94.19 124 LYS A N 1
ATOM 941 C CA . LYS A 1 124 ? 1.713 8.617 17.562 1 94.19 124 LYS A CA 1
ATOM 942 C C . LYS A 1 124 ? 0.224 8.32 17.719 1 94.19 124 LYS A C 1
ATOM 944 O O . LYS A 1 124 ? -0.281 8.211 18.828 1 94.19 124 LYS A O 1
ATOM 949 N N . PHE A 1 125 ? -0.441 8.133 16.609 1 92.62 125 PHE A N 1
ATOM 950 C CA . PHE A 1 125 ? -1.89 7.977 16.641 1 92.62 125 PHE A CA 1
ATOM 951 C C . PHE A 1 125 ? -2.277 6.508 16.5 1 92.62 125 PHE A C 1
ATOM 953 O O . PHE A 1 125 ? -3.459 6.184 16.359 1 92.62 125 PHE A O 1
ATOM 960 N N . LYS A 1 126 ? -1.311 5.633 16.469 1 89.69 126 LYS A N 1
ATOM 961 C CA . LYS A 1 126 ? -1.522 4.188 16.406 1 89.69 126 LYS A CA 1
ATOM 962 C C . LYS A 1 126 ? -2.385 3.818 15.195 1 89.69 126 LYS A C 1
ATOM 964 O O . LYS A 1 126 ? -3.385 3.109 15.336 1 89.69 126 LYS A O 1
ATOM 969 N N . ILE A 1 127 ? -1.971 4.273 14.086 1 90.81 127 ILE A N 1
ATOM 970 C CA . ILE A 1 127 ? -2.689 4.059 12.836 1 90.81 127 ILE A CA 1
ATOM 971 C C . ILE A 1 127 ? -2.549 2.6 12.406 1 90.81 127 ILE A C 1
ATOM 973 O O . ILE A 1 127 ? -1.454 2.035 12.453 1 90.81 127 ILE A O 1
ATOM 977 N N . ASN A 1 128 ? -3.666 2.035 11.969 1 87.44 128 ASN A N 1
ATOM 978 C CA . ASN A 1 128 ? -3.666 0.639 11.539 1 87.44 128 ASN A CA 1
ATOM 979 C C . ASN A 1 128 ? -3.496 0.515 10.031 1 87.44 128 ASN A C 1
ATOM 981 O O . ASN A 1 128 ? -3.133 -0.55 9.531 1 87.44 128 ASN A O 1
ATOM 985 N N . LEU A 1 129 ? -3.768 1.599 9.375 1 90.19 129 LEU A N 1
ATOM 986 C CA . LEU A 1 129 ? -3.658 1.623 7.922 1 90.19 129 LEU A CA 1
ATOM 987 C C . LEU A 1 129 ? -3.359 3.033 7.426 1 90.19 129 LEU A C 1
ATOM 989 O O . LEU A 1 129 ? -4.09 3.975 7.742 1 90.19 129 LEU A O 1
ATOM 993 N N . LEU A 1 130 ? -2.312 3.154 6.715 1 94.31 130 LEU A N 1
ATOM 994 C CA . LEU A 1 130 ? -1.947 4.426 6.102 1 94.31 130 LEU A CA 1
ATOM 995 C C . LEU A 1 130 ? -2.25 4.414 4.609 1 94.31 130 LEU A C 1
ATOM 997 O O . LEU A 1 130 ? -1.901 3.463 3.906 1 94.31 130 LEU A O 1
ATOM 1001 N N . ILE A 1 131 ? -2.848 5.453 4.145 1 94.25 131 ILE A N 1
ATOM 1002 C CA . ILE A 1 131 ? -3.186 5.582 2.732 1 94.25 131 ILE A CA 1
ATOM 1003 C C . ILE A 1 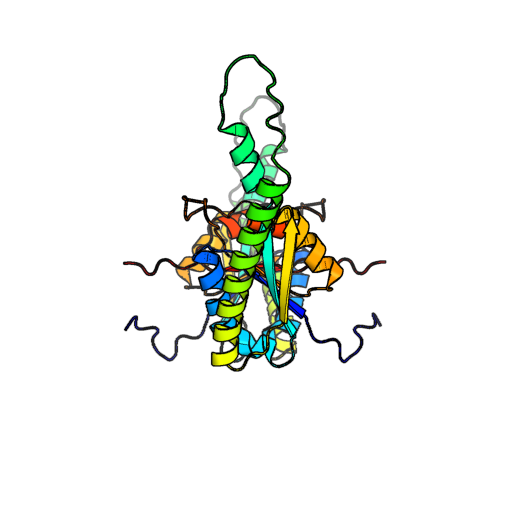131 ? -2.467 6.789 2.139 1 94.25 131 ILE A C 1
ATOM 1005 O O . ILE A 1 131 ? -2.496 7.883 2.715 1 94.25 131 ILE A O 1
ATOM 1009 N N . LEU A 1 132 ? -1.838 6.578 0.999 1 94.5 132 LEU A N 1
ATOM 1010 C CA . LEU A 1 132 ? -1.092 7.621 0.304 1 94.5 132 LEU A CA 1
ATOM 1011 C C . LEU A 1 132 ? -1.428 7.629 -1.184 1 94.5 132 LEU A C 1
ATOM 1013 O O . LEU A 1 132 ? -1.812 6.602 -1.744 1 94.5 132 LEU A O 1
ATOM 1017 N N . GLY A 1 133 ? -1.271 8.781 -1.739 1 91.12 133 GLY A N 1
ATOM 1018 C CA . GLY A 1 133 ? -1.217 8.844 -3.191 1 91.12 133 GLY A CA 1
ATOM 1019 C C . GLY A 1 133 ? 0.132 8.445 -3.756 1 91.12 133 GLY A C 1
ATOM 1020 O O . GLY A 1 133 ? 1.145 8.492 -3.057 1 91.12 133 GLY A O 1
ATOM 1021 N N . SER A 1 134 ? 0.136 8.086 -5 1 83.5 134 SER A N 1
ATOM 1022 C CA . SER A 1 134 ? 1.365 7.602 -5.617 1 83.5 134 SER A CA 1
ATOM 1023 C C . SER A 1 134 ? 2.338 8.742 -5.887 1 83.5 134 SER A C 1
ATOM 1025 O O . SER A 1 134 ? 3.551 8.578 -5.742 1 83.5 134 SER A O 1
ATOM 1027 N N . HIS A 1 135 ? 1.732 9.867 -6.348 1 76.19 135 HIS A N 1
ATOM 1028 C CA . HIS A 1 135 ? 2.584 10.984 -6.723 1 76.19 135 HIS A CA 1
ATOM 1029 C C . HIS A 1 135 ? 2.109 12.281 -6.074 1 76.19 135 HIS A C 1
ATOM 1031 O O . HIS A 1 135 ? 0.94 12.398 -5.699 1 76.19 135 HIS A O 1
ATOM 1037 N N . GLY A 1 136 ? 3.148 13.125 -5.766 1 63.97 136 GLY A N 1
ATOM 1038 C CA . GLY A 1 136 ? 2.842 14.461 -5.277 1 63.97 136 GLY A CA 1
ATOM 1039 C C . GLY A 1 136 ? 3.141 15.555 -6.285 1 63.97 136 GLY A C 1
ATOM 1040 O O . GLY A 1 136 ? 3.043 15.328 -7.496 1 63.97 136 GLY A O 1
ATOM 1041 N N . ARG A 1 137 ? 3.348 16.656 -5.938 1 57.94 137 ARG A N 1
ATOM 1042 C CA . ARG A 1 137 ? 3.424 17.906 -6.695 1 57.94 137 ARG A CA 1
ATOM 1043 C C . ARG A 1 137 ? 4.539 17.859 -7.734 1 57.94 137 ARG A C 1
ATOM 1045 O O . ARG A 1 137 ? 4.453 18.5 -8.781 1 57.94 137 ARG A O 1
ATOM 1052 N N . GLY A 1 138 ? 5.508 17.078 -7.566 1 56.75 138 GLY A N 1
ATOM 1053 C CA . GLY A 1 138 ? 6.688 17.234 -8.406 1 56.75 138 GLY A CA 1
ATOM 1054 C C . GLY A 1 138 ? 6.992 16 -9.242 1 56.75 138 GLY A C 1
ATOM 1055 O O . GLY A 1 138 ? 7.977 15.969 -9.977 1 56.75 138 GLY A O 1
ATOM 1056 N N . THR A 1 139 ? 6.297 15.016 -9.039 1 57.91 139 THR A N 1
ATOM 1057 C CA . THR A 1 139 ? 6.789 13.812 -9.703 1 57.91 139 THR A CA 1
ATOM 1058 C C . THR A 1 139 ? 6.141 13.648 -11.078 1 57.91 139 THR A C 1
ATOM 1060 O O . THR A 1 139 ? 4.914 13.719 -11.203 1 57.91 139 THR A O 1
ATOM 1063 N N . LEU A 1 140 ? 6.863 14.164 -11.984 1 54.72 140 LEU A N 1
ATOM 1064 C CA . LEU A 1 140 ? 6.422 14.086 -13.375 1 54.72 140 LEU A CA 1
ATOM 1065 C C . LEU A 1 140 ? 6.098 12.648 -13.758 1 54.72 140 LEU A C 1
ATOM 1067 O O . LEU A 1 140 ? 5.211 12.406 -14.586 1 54.72 140 LEU A O 1
ATOM 1071 N N . LYS A 1 141 ? 7.066 11.797 -13.461 1 56.31 141 LYS A N 1
ATOM 1072 C CA . LYS A 1 141 ? 6.895 10.539 -14.172 1 56.31 141 LYS A CA 1
ATOM 1073 C C . LYS A 1 141 ? 5.895 9.633 -13.453 1 56.31 141 LYS A C 1
ATOM 1075 O O . LYS A 1 141 ? 6.043 9.367 -12.258 1 56.31 141 LYS A O 1
ATOM 1080 N N . ARG A 1 142 ? 4.801 9.414 -14.133 1 57.59 142 ARG A N 1
ATOM 1081 C CA . ARG A 1 142 ? 3.617 8.648 -13.75 1 57.59 142 ARG A CA 1
ATOM 1082 C C . ARG A 1 142 ? 3.996 7.25 -13.289 1 57.59 142 ARG A C 1
ATOM 1084 O O . ARG A 1 142 ? 3.244 6.609 -12.547 1 57.59 142 ARG A O 1
ATOM 1091 N N . ALA A 1 143 ? 5.285 6.898 -13.734 1 59.06 143 ALA A N 1
ATOM 1092 C CA . ALA A 1 143 ? 5.605 5.48 -13.562 1 59.06 143 ALA A CA 1
ATOM 1093 C C . ALA A 1 143 ? 6.359 5.238 -12.258 1 59.06 143 ALA A C 1
ATOM 1095 O O . ALA A 1 143 ? 6.609 4.09 -11.883 1 59.06 143 ALA A O 1
ATOM 1096 N N . PHE A 1 144 ? 6.531 6.457 -11.508 1 70.38 144 PHE A N 1
ATOM 1097 C CA . PHE A 1 144 ? 7.383 6.273 -10.336 1 70.38 144 PHE A CA 1
ATOM 1098 C C . PHE A 1 144 ? 6.695 6.805 -9.086 1 70.38 144 PHE A C 1
ATOM 1100 O O . PHE A 1 144 ? 5.945 7.781 -9.148 1 70.38 144 PHE A O 1
ATOM 1107 N N . LEU A 1 145 ? 6.91 6.082 -8.031 1 83.31 145 LEU A N 1
ATOM 1108 C CA . LEU A 1 145 ? 6.375 6.473 -6.73 1 83.31 145 LEU A CA 1
ATOM 1109 C C . LEU A 1 145 ? 7.039 7.754 -6.238 1 83.31 145 LEU A C 1
ATOM 1111 O O . LEU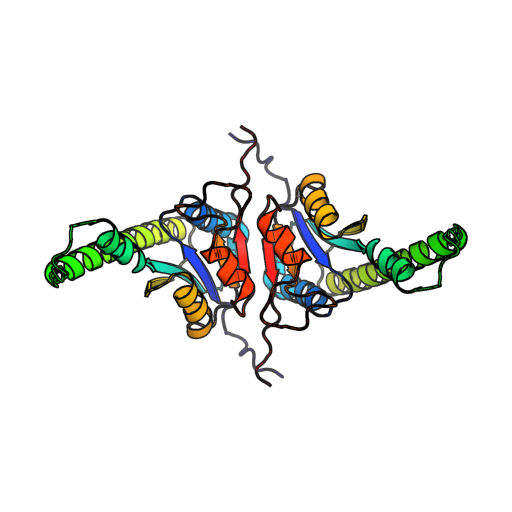 A 1 145 ? 8.242 7.945 -6.422 1 83.31 145 LEU A O 1
ATOM 1115 N N . GLY A 1 146 ? 6.301 8.609 -5.754 1 86.38 146 GLY A N 1
ATOM 1116 C CA . GLY A 1 146 ? 6.836 9.812 -5.141 1 86.38 146 GLY A CA 1
ATOM 1117 C C . GLY A 1 146 ? 7.793 9.523 -3.996 1 86.38 146 GLY A C 1
ATOM 1118 O O . GLY A 1 146 ? 7.777 8.43 -3.432 1 86.38 146 GLY A O 1
ATOM 1119 N N . SER A 1 147 ? 8.562 10.469 -3.695 1 86 147 SER A N 1
ATOM 1120 C CA . SER A 1 147 ? 9.586 10.32 -2.662 1 86 147 SER A CA 1
ATOM 1121 C C . SER A 1 147 ? 8.953 10.094 -1.292 1 86 147 SER A C 1
ATOM 1123 O O . SER A 1 147 ? 9.422 9.258 -0.517 1 86 147 SER A O 1
ATOM 1125 N N . VAL A 1 148 ? 7.898 10.828 -0.998 1 88.31 148 VAL A N 1
ATOM 1126 C CA . VAL A 1 148 ? 7.242 10.703 0.3 1 88.31 148 VAL A CA 1
ATOM 1127 C C . VAL A 1 148 ? 6.547 9.352 0.398 1 88.31 148 VAL A C 1
ATOM 1129 O O . VAL A 1 148 ? 6.699 8.633 1.393 1 88.31 148 VAL A O 1
ATOM 1132 N N . SER A 1 149 ? 5.848 9.008 -0.611 1 92.19 149 SER A N 1
ATOM 1133 C CA . SER A 1 149 ? 5.148 7.727 -0.614 1 92.19 149 SER A CA 1
ATOM 1134 C C . SER A 1 149 ? 6.133 6.562 -0.52 1 92.19 149 SER A C 1
ATOM 1136 O O . SER A 1 149 ? 5.902 5.609 0.23 1 92.19 149 SER A O 1
ATOM 1138 N N . ASN A 1 150 ? 7.168 6.684 -1.263 1 90 150 ASN A N 1
ATOM 1139 C CA . ASN A 1 150 ? 8.195 5.652 -1.214 1 90 150 ASN A CA 1
ATOM 1140 C C . ASN A 1 150 ? 8.805 5.527 0.183 1 90 150 ASN A C 1
ATOM 1142 O O . ASN A 1 150 ? 9 4.418 0.683 1 90 150 ASN A O 1
ATOM 1146 N N . TYR A 1 151 ? 9.047 6.633 0.76 1 90.31 151 TYR A N 1
ATOM 1147 C CA . TYR A 1 151 ? 9.609 6.641 2.107 1 90.31 151 TYR A CA 1
ATOM 1148 C C . TYR A 1 151 ? 8.648 5.996 3.1 1 90.31 151 TYR A C 1
ATOM 1150 O O . TYR A 1 151 ? 9.055 5.156 3.91 1 90.31 151 TYR A O 1
ATOM 1158 N N . CYS A 1 152 ? 7.441 6.297 3.043 1 93.25 152 CYS A N 1
ATOM 1159 C CA . CYS A 1 152 ? 6.441 5.789 3.977 1 93.25 152 CYS A CA 1
ATOM 1160 C C . CYS A 1 152 ? 6.262 4.285 3.816 1 93.25 152 CYS A C 1
ATOM 1162 O O . CYS A 1 152 ? 6.152 3.561 4.805 1 93.25 152 CYS A O 1
ATOM 1164 N N . VAL A 1 153 ? 6.238 3.842 2.613 1 92.12 153 VAL A N 1
ATOM 1165 C CA . VAL A 1 153 ? 6.043 2.418 2.359 1 92.12 153 VAL A CA 1
ATOM 1166 C C . VAL A 1 153 ? 7.199 1.621 2.959 1 92.12 153 VAL A C 1
ATOM 1168 O O . VAL A 1 153 ? 7.004 0.508 3.453 1 92.12 153 VAL A O 1
ATOM 1171 N N . ASN A 1 154 ? 8.297 2.225 3.004 1 88.94 154 ASN A N 1
ATOM 1172 C CA . ASN A 1 154 ? 9.492 1.522 3.463 1 88.94 154 ASN A CA 1
ATOM 1173 C C . ASN A 1 154 ? 9.68 1.658 4.973 1 88.94 154 ASN A C 1
ATOM 1175 O O . ASN A 1 154 ? 10.258 0.778 5.613 1 88.94 154 ASN A O 1
ATOM 1179 N N . HIS A 1 155 ? 9.078 2.717 5.535 1 89.62 155 HIS A N 1
ATOM 1180 C CA . HIS A 1 155 ? 9.5 3.023 6.898 1 89.62 155 HIS A CA 1
ATOM 1181 C C . HIS A 1 155 ? 8.328 2.922 7.867 1 89.62 155 HIS A C 1
ATOM 1183 O O . HIS A 1 155 ? 8.531 2.805 9.078 1 89.62 155 HIS A O 1
ATOM 1189 N N . CYS A 1 156 ? 7.172 3.033 7.355 1 91.19 156 CYS A N 1
ATOM 1190 C CA . CYS A 1 156 ? 6.023 2.949 8.25 1 91.19 156 CYS A CA 1
ATOM 1191 C C . CYS A 1 156 ? 5.871 1.541 8.812 1 91.19 156 CYS A C 1
ATOM 1193 O O . CYS A 1 156 ? 6.098 0.558 8.102 1 91.19 156 CYS A O 1
ATOM 1195 N N . LYS A 1 157 ? 5.359 1.482 9.977 1 86.25 157 LYS A N 1
ATOM 1196 C CA . LYS A 1 157 ? 5.25 0.197 10.664 1 86.25 157 LYS A CA 1
ATOM 1197 C C . LYS A 1 157 ? 3.865 -0.411 10.469 1 86.25 157 LYS A C 1
ATOM 1199 O O . LYS A 1 157 ? 3.594 -1.515 10.945 1 86.25 157 LYS A O 1
ATOM 1204 N N . CYS A 1 158 ? 3.029 0.247 9.859 1 89.88 158 CYS A N 1
ATOM 1205 C CA . CYS A 1 158 ? 1.68 -0.241 9.602 1 89.88 158 CYS A CA 1
ATOM 1206 C C . CYS A 1 158 ? 1.478 -0.527 8.117 1 89.88 158 CYS A C 1
ATOM 1208 O O . CYS A 1 158 ? 2.295 -0.127 7.289 1 89.88 158 CYS A O 1
ATOM 1210 N N . PRO A 1 159 ? 0.476 -1.257 7.785 1 92.12 159 PRO A N 1
ATOM 1211 C CA . PRO A 1 159 ? 0.151 -1.439 6.371 1 92.12 159 PRO A CA 1
ATOM 1212 C C . PRO A 1 159 ? -0.062 -0.116 5.637 1 92.12 159 PRO A C 1
ATOM 1214 O O . PRO A 1 159 ? -0.625 0.824 6.207 1 92.12 159 PRO A O 1
ATOM 1217 N N . VAL A 1 160 ? 0.444 -0.082 4.422 1 93.88 160 VAL A N 1
ATOM 1218 C CA . VAL A 1 160 ? 0.351 1.14 3.631 1 93.88 160 VAL A CA 1
ATOM 1219 C C . VAL A 1 160 ? -0.354 0.846 2.309 1 93.88 160 VAL A C 1
ATOM 1221 O O . VAL A 1 160 ? 0.001 -0.103 1.605 1 93.88 160 VAL A O 1
ATOM 1224 N N . LEU A 1 161 ? -1.287 1.622 2.016 1 93.56 161 LEU A N 1
ATOM 1225 C CA . LEU A 1 161 ? -1.994 1.552 0.743 1 93.56 161 LEU A CA 1
ATOM 1226 C C . LEU A 1 161 ? -1.612 2.723 -0.157 1 93.56 161 LEU A C 1
ATOM 1228 O O . LEU A 1 161 ? -1.812 3.883 0.209 1 93.56 161 LEU A O 1
ATOM 1232 N N . VAL A 1 162 ? -1.075 2.398 -1.231 1 94.06 162 VAL A N 1
ATOM 1233 C CA . VAL A 1 162 ? -0.722 3.412 -2.221 1 94.06 162 VAL A CA 1
ATOM 1234 C C . VAL A 1 162 ? -1.744 3.406 -3.354 1 94.06 162 VAL A C 1
ATOM 1236 O O . VAL A 1 162 ? -1.885 2.41 -4.066 1 94.06 162 VAL A O 1
ATOM 1239 N N . VAL A 1 163 ? -2.395 4.496 -3.516 1 92.56 163 VAL A N 1
ATOM 1240 C CA . VAL A 1 163 ? -3.436 4.609 -4.531 1 92.56 163 VAL A CA 1
ATOM 1241 C C . VAL A 1 163 ? -2.875 5.297 -5.773 1 92.56 163 VAL A C 1
ATOM 1243 O O . VAL A 1 163 ? -2.256 6.359 -5.672 1 92.56 163 VAL A O 1
ATOM 1246 N N . LYS A 1 164 ? -3.039 4.594 -6.863 1 85.75 164 LYS A N 1
ATOM 1247 C CA . LYS A 1 164 ? -2.568 5.121 -8.141 1 85.75 164 LYS A CA 1
ATOM 1248 C C . LYS A 1 164 ? -3.736 5.441 -9.07 1 85.75 164 LYS A C 1
ATOM 1250 O O . LYS A 1 164 ? -4.688 4.66 -9.172 1 85.75 164 LYS A O 1
ATOM 1255 N N . LYS A 1 165 ? -3.697 6.664 -9.508 1 73.75 165 LYS A N 1
ATOM 1256 C CA . LYS A 1 165 ? -4.742 7.043 -10.445 1 73.75 165 LYS A CA 1
ATOM 1257 C C . LYS A 1 165 ? -4.617 6.266 -11.758 1 73.75 165 LYS A C 1
ATOM 1259 O O . LYS A 1 165 ? -3.531 6.195 -12.336 1 73.75 165 LYS A O 1
ATOM 1264 N N . GLN A 1 166 ? -5.516 5.297 -12.016 1 61.94 166 GLN A N 1
ATOM 1265 C CA . GLN A 1 166 ? -5.516 4.562 -13.273 1 61.94 166 GLN A CA 1
ATOM 1266 C C . GLN A 1 166 ? -5.855 5.477 -14.445 1 61.94 166 GLN A C 1
ATOM 1268 O O . GLN A 1 166 ? -6.719 6.348 -14.328 1 61.94 166 GLN A O 1
ATOM 1273 N N . GLU A 1 167 ? -4.777 5.965 -15.164 1 52.75 167 GLU A N 1
ATOM 1274 C CA . GLU A 1 167 ? -5.125 6.758 -16.344 1 52.75 167 GLU A CA 1
ATOM 1275 C C . GLU A 1 167 ? -6.184 6.062 -17.188 1 52.75 167 GLU A C 1
ATOM 1277 O O . GLU A 1 167 ? -6.105 4.852 -17.422 1 52.75 167 GLU A O 1
ATOM 1282 N N . GLU A 1 168 ? -7.41 6.395 -16.938 1 45.06 168 GLU A N 1
ATOM 1283 C CA . GLU A 1 168 ? -8.352 5.996 -17.984 1 45.06 168 GLU A CA 1
ATOM 1284 C C . GLU A 1 168 ? -7.723 6.113 -19.375 1 45.06 168 GLU A C 1
ATOM 1286 O O . GLU A 1 168 ? -6.945 7.035 -19.625 1 45.06 168 GLU A O 1
ATOM 1291 N N . LYS A 1 169 ? -7.363 4.961 -20 1 37.53 169 LYS A N 1
ATOM 1292 C CA . LYS A 1 169 ? -7.113 5.16 -21.438 1 37.53 169 LYS A CA 1
ATOM 1293 C C . LYS A 1 169 ? -7.938 6.328 -21.969 1 37.53 169 LYS A C 1
ATOM 1295 O O . LYS A 1 169 ? -9.156 6.375 -21.781 1 37.53 169 LYS A O 1
ATOM 1300 N N . ALA A 1 170 ? -7.273 7.527 -22.234 1 27.92 170 ALA A N 1
ATOM 1301 C CA . ALA A 1 170 ? -7.93 8.508 -23.094 1 27.92 170 ALA A CA 1
ATOM 1302 C C . ALA A 1 170 ? -8.414 7.863 -24.391 1 27.92 170 ALA A C 1
ATOM 1304 O O . ALA A 1 170 ? -7.699 7.062 -25 1 27.92 170 ALA A O 1
ATOM 1305 N N . MET B 1 1 ? -19.969 8.797 -20.188 1 24.44 1 MET B N 1
ATOM 1306 C CA . MET B 1 1 ? -20.219 8.406 -18.797 1 24.44 1 MET B CA 1
ATOM 1307 C C . MET B 1 1 ? -19.375 7.188 -18.422 1 24.44 1 MET B C 1
ATOM 1309 O O . MET B 1 1 ? -19.5 6.133 -19.047 1 24.44 1 MET B O 1
ATOM 1313 N N . ALA B 1 2 ? -18.078 7.18 -18.203 1 31.23 2 ALA B N 1
ATOM 1314 C CA . ALA B 1 2 ? -17.156 6.062 -18.438 1 31.23 2 ALA B CA 1
ATOM 1315 C C . ALA B 1 2 ? -17.75 4.758 -17.906 1 31.23 2 ALA B C 1
ATOM 1317 O O . ALA B 1 2 ? -18.328 4.73 -16.812 1 31.23 2 ALA B O 1
ATOM 1318 N N . ASN B 1 3 ? -18.219 3.906 -18.656 1 32.59 3 ASN B N 1
ATOM 1319 C CA . ASN B 1 3 ? -19.016 2.695 -18.5 1 32.59 3 ASN B CA 1
ATOM 1320 C C . ASN B 1 3 ? -18.453 1.79 -17.406 1 32.59 3 ASN B C 1
ATOM 1322 O O . ASN B 1 3 ? -17.484 1.064 -17.625 1 32.59 3 ASN B O 1
ATOM 1326 N N . GLU B 1 4 ? -18.016 2.291 -16.234 1 39.72 4 GLU B N 1
ATOM 1327 C CA . GLU B 1 4 ? -18 1.283 -15.172 1 39.72 4 GLU B CA 1
ATOM 1328 C C . GLU B 1 4 ? -19.203 0.354 -15.273 1 39.72 4 GLU B C 1
ATOM 1330 O O . GLU B 1 4 ? -20.344 0.809 -15.234 1 39.72 4 GLU B O 1
ATOM 1335 N N . GLU B 1 5 ? -19.375 -0.499 -16.188 1 40.31 5 GLU B N 1
ATOM 1336 C CA . GLU B 1 5 ? -20.5 -1.421 -16.141 1 40.31 5 GLU B CA 1
ATOM 1337 C C . GLU B 1 5 ? -20.953 -1.673 -14.703 1 40.31 5 GLU B C 1
ATOM 1339 O O . GLU B 1 5 ? -20.125 -1.797 -13.805 1 40.31 5 GLU B O 1
ATOM 1344 N N . PRO B 1 6 ? -22.094 -1.248 -14.273 1 47.66 6 PRO B N 1
ATOM 1345 C CA . PRO B 1 6 ? -22.719 -1.401 -12.961 1 47.66 6 PRO B CA 1
ATOM 1346 C C . PRO B 1 6 ? -22.078 -2.518 -12.133 1 47.66 6 PRO B C 1
ATOM 1348 O O . PRO B 1 6 ? -21.922 -2.379 -10.914 1 47.66 6 PRO B O 1
ATOM 1351 N N . GLY B 1 7 ? -21.969 -3.838 -12.547 1 45.44 7 GLY B N 1
ATOM 1352 C CA . GLY B 1 7 ? -21.719 -5.152 -11.984 1 45.44 7 GLY B CA 1
ATOM 1353 C C . GLY B 1 7 ? -20.25 -5.441 -11.781 1 45.44 7 GLY B C 1
ATOM 1354 O O . GLY B 1 7 ? -19.859 -6.582 -11.516 1 45.44 7 GLY B O 1
ATOM 1355 N N . CYS B 1 8 ? -19.406 -4.762 -12.344 1 52.62 8 CYS B N 1
ATOM 1356 C CA . CYS B 1 8 ? -18.047 -5.289 -12.391 1 52.62 8 CYS B CA 1
ATOM 1357 C C . CYS B 1 8 ? -17.406 -5.281 -11.008 1 52.62 8 CYS B C 1
ATOM 1359 O O . CYS B 1 8 ? -17.281 -4.23 -10.383 1 52.62 8 CYS B O 1
ATOM 1361 N N . LYS B 1 9 ? -17.516 -6.336 -10.445 1 63.31 9 LYS B N 1
ATOM 1362 C CA . LYS B 1 9 ? -17 -6.66 -9.117 1 63.31 9 LYS B CA 1
ATOM 1363 C C . LYS B 1 9 ? -15.531 -6.281 -8.984 1 63.31 9 LYS B C 1
ATOM 1365 O O . LYS B 1 9 ? -14.742 -6.488 -9.914 1 63.31 9 LYS B O 1
ATOM 1370 N N . LYS B 1 10 ? -15.219 -5.367 -8.102 1 78.38 10 LYS B N 1
ATOM 1371 C CA . LYS B 1 10 ? -13.828 -5.039 -7.816 1 78.38 10 LYS B CA 1
ATOM 1372 C C . LYS B 1 10 ? -13.016 -6.301 -7.535 1 78.38 10 LYS B C 1
ATOM 1374 O O . LYS B 1 10 ? -13.461 -7.188 -6.809 1 78.38 10 LYS B O 1
ATOM 1379 N N . LYS B 1 11 ? -12.016 -6.5 -8.383 1 87.06 11 LYS B N 1
ATOM 1380 C CA . LYS B 1 11 ? -11.133 -7.652 -8.219 1 87.06 11 LYS B CA 1
ATOM 1381 C C . LYS B 1 11 ? -9.93 -7.305 -7.352 1 87.06 11 LYS B C 1
ATOM 1383 O O . LYS B 1 11 ? -9.242 -6.312 -7.598 1 87.06 11 LYS B O 1
ATOM 1388 N N . VAL B 1 12 ? -9.773 -8.117 -6.371 1 89.69 12 VAL B N 1
ATOM 1389 C CA . VAL B 1 12 ? -8.648 -7.949 -5.457 1 89.69 12 VAL B CA 1
ATOM 1390 C C . VAL B 1 12 ? -7.691 -9.133 -5.59 1 89.69 12 VAL B C 1
ATOM 1392 O O . VAL B 1 12 ? -8.125 -10.289 -5.652 1 89.69 12 VAL B O 1
ATOM 1395 N N . MET B 1 13 ? -6.449 -8.828 -5.691 1 93.44 13 MET B N 1
ATOM 1396 C CA . MET B 1 13 ? -5.449 -9.883 -5.824 1 93.44 13 MET B CA 1
ATOM 1397 C C . MET B 1 13 ? -4.418 -9.805 -4.703 1 93.44 13 MET B C 1
ATOM 1399 O O . MET B 1 13 ? -3.916 -8.719 -4.395 1 93.44 13 MET B O 1
ATOM 1403 N N . ILE B 1 14 ? -4.172 -10.906 -4.098 1 94.62 14 ILE B N 1
ATOM 1404 C CA . ILE B 1 14 ? -3.102 -11 -3.107 1 94.62 14 ILE B CA 1
ATOM 1405 C C . ILE B 1 14 ? -2.01 -11.938 -3.617 1 94.62 14 ILE B C 1
ATOM 1407 O O . ILE B 1 14 ? -2.293 -13.062 -4.035 1 94.62 14 ILE B O 1
ATOM 1411 N N . ALA B 1 15 ? -0.824 -11.43 -3.717 1 95.38 15 ALA B N 1
ATOM 1412 C CA . ALA B 1 15 ? 0.325 -12.25 -4.094 1 95.38 15 ALA B CA 1
ATOM 1413 C C . ALA B 1 15 ? 0.991 -12.859 -2.865 1 95.38 15 ALA B C 1
ATOM 1415 O O . ALA B 1 15 ? 1.383 -12.141 -1.942 1 95.38 15 ALA B O 1
ATOM 1416 N N . ILE B 1 16 ? 1.122 -14.156 -2.906 1 92.75 16 ILE B N 1
ATOM 1417 C CA . ILE B 1 16 ? 1.713 -14.82 -1.75 1 92.75 16 ILE B CA 1
ATOM 1418 C C . ILE B 1 16 ? 2.895 -15.68 -2.197 1 92.75 16 ILE B C 1
ATOM 1420 O O . ILE B 1 16 ? 2.988 -16.062 -3.369 1 92.75 16 ILE B O 1
ATOM 1424 N N . ASP B 1 17 ? 3.787 -15.883 -1.314 1 89.19 17 ASP B N 1
ATOM 1425 C CA . ASP B 1 17 ? 4.91 -16.797 -1.473 1 89.19 17 ASP B CA 1
ATOM 1426 C C . ASP B 1 17 ? 5.105 -17.656 -0.22 1 89.19 17 ASP B C 1
ATOM 1428 O O . ASP B 1 17 ? 4.164 -17.859 0.547 1 89.19 17 ASP B O 1
ATOM 1432 N N . GLU B 1 18 ? 6.254 -18.188 -0.033 1 85.62 18 GLU B N 1
ATOM 1433 C CA . GLU B 1 18 ? 6.484 -19.078 1.1 1 85.62 18 GLU B CA 1
ATOM 1434 C C . GLU B 1 18 ? 6.863 -18.297 2.352 1 85.62 18 GLU B C 1
ATOM 1436 O O . GLU B 1 18 ? 7.031 -18.875 3.428 1 85.62 18 GLU B O 1
ATOM 1441 N N . SER B 1 19 ? 6.926 -17.047 2.264 1 83.88 19 SER B N 1
ATOM 1442 C CA . SER B 1 19 ? 7.379 -16.219 3.375 1 83.88 19 SER B CA 1
ATOM 1443 C C . SER B 1 19 ? 6.277 -16.031 4.41 1 83.88 19 SER B C 1
ATOM 1445 O O . SER B 1 19 ? 5.09 -16.125 4.09 1 83.88 19 SER B O 1
ATOM 1447 N N . GLU B 1 20 ? 6.645 -15.766 5.629 1 83.25 20 GLU B N 1
ATOM 1448 C CA . GLU B 1 20 ? 5.711 -15.5 6.719 1 83.25 20 GLU B CA 1
ATOM 1449 C C . GLU B 1 20 ? 4.984 -14.18 6.512 1 83.25 20 GLU B C 1
ATOM 1451 O O . GLU B 1 20 ? 3.811 -14.047 6.867 1 83.25 20 GLU B O 1
ATOM 1456 N N . CYS B 1 21 ? 5.645 -13.297 5.906 1 84.5 21 CYS B N 1
ATOM 1457 C CA . CYS B 1 21 ? 5.055 -11.984 5.691 1 84.5 21 CYS B CA 1
ATOM 1458 C C . CYS B 1 21 ? 3.885 -12.055 4.719 1 84.5 21 CYS B C 1
ATOM 1460 O O . CYS B 1 21 ? 2.877 -11.375 4.895 1 84.5 21 CYS B O 1
ATOM 1462 N N . SER B 1 22 ? 4.023 -12.883 3.707 1 88.44 22 SER B N 1
ATOM 1463 C CA . SER B 1 22 ? 2.941 -13.031 2.74 1 88.44 22 SER B CA 1
ATOM 1464 C C . SER B 1 22 ? 1.741 -13.742 3.355 1 88.44 22 SER B C 1
ATOM 1466 O O . SER B 1 22 ? 0.593 -13.406 3.057 1 88.44 22 SER B O 1
ATOM 1468 N N . HIS B 1 23 ? 1.995 -14.672 4.258 1 88 23 HIS B N 1
ATOM 1469 C CA . HIS B 1 23 ? 0.917 -15.352 4.965 1 88 23 HIS B CA 1
ATOM 1470 C C . HIS B 1 23 ? 0.2 -14.406 5.918 1 88 23 HIS B C 1
ATOM 1472 O O . HIS B 1 23 ? -1.028 -14.43 6.016 1 88 23 HIS B O 1
ATOM 1478 N N . TYR B 1 24 ? 1.008 -13.703 6.562 1 89.06 24 TYR B N 1
ATOM 1479 C CA . TYR B 1 24 ? 0.426 -12.703 7.449 1 89.06 24 TYR B CA 1
ATOM 1480 C C . TYR B 1 24 ? -0.459 -11.734 6.676 1 89.06 24 TYR B C 1
ATOM 1482 O O . TYR B 1 24 ? -1.532 -11.352 7.145 1 89.06 24 TYR B O 1
ATOM 1490 N N . ALA B 1 25 ? 0.032 -11.367 5.512 1 90.62 25 ALA B N 1
ATOM 1491 C CA . ALA B 1 25 ? -0.74 -10.453 4.68 1 90.62 25 ALA B CA 1
ATOM 1492 C C . ALA B 1 25 ? -2.104 -11.039 4.332 1 90.62 25 ALA B C 1
ATOM 1494 O O . ALA B 1 25 ? -3.121 -10.344 4.391 1 90.62 25 ALA B O 1
ATOM 1495 N N . LEU B 1 26 ? -2.148 -12.281 4 1 90.06 26 LEU B N 1
ATOM 1496 C CA . LEU B 1 26 ? -3.4 -12.961 3.68 1 90.06 26 LEU B CA 1
ATOM 1497 C C . LEU B 1 26 ? -4.348 -12.945 4.875 1 90.06 26 LEU B C 1
ATOM 1499 O O . LEU B 1 26 ? -5.516 -12.578 4.746 1 90.06 26 LEU B O 1
ATOM 1503 N N . LYS B 1 27 ? -3.842 -13.273 5.984 1 88.69 27 LYS B N 1
ATOM 1504 C CA . LYS B 1 27 ? -4.656 -13.297 7.195 1 88.69 27 LYS B CA 1
ATOM 1505 C C . LYS B 1 27 ? -5.156 -11.898 7.547 1 88.69 27 LYS B C 1
ATOM 1507 O O . LYS B 1 27 ? -6.328 -11.719 7.895 1 88.69 27 LYS B O 1
ATOM 1512 N N . TRP B 1 28 ? -4.266 -10.992 7.469 1 87 28 TRP B N 1
ATOM 1513 C CA . TRP B 1 28 ? -4.602 -9.609 7.785 1 87 28 TRP B CA 1
ATOM 1514 C C . TRP B 1 28 ? -5.742 -9.109 6.906 1 87 28 TRP B C 1
ATOM 1516 O O . TRP B 1 28 ? -6.68 -8.477 7.398 1 87 28 TRP B O 1
ATOM 1526 N N . VAL B 1 29 ? -5.648 -9.367 5.633 1 85.81 29 VAL B N 1
ATOM 1527 C CA . VAL B 1 29 ? -6.652 -8.891 4.688 1 85.81 29 VAL B CA 1
ATOM 1528 C C . VAL B 1 29 ? -7.992 -9.562 4.977 1 85.81 29 VAL B C 1
ATOM 1530 O O . VAL B 1 29 ? -9.039 -8.922 4.922 1 85.81 29 VAL B O 1
ATOM 1533 N N . LEU B 1 30 ? -7.973 -10.789 5.27 1 84.69 30 LEU B N 1
ATOM 1534 C CA . LEU B 1 30 ? -9.203 -11.516 5.559 1 84.69 30 LEU B CA 1
ATOM 1535 C C . LEU B 1 30 ? -9.836 -11.023 6.852 1 84.69 30 LEU B C 1
ATOM 1537 O O . LEU B 1 30 ? -11.062 -10.969 6.961 1 84.69 30 LEU B O 1
ATOM 1541 N N . ASP B 1 31 ? -9.031 -10.578 7.75 1 82.88 31 ASP B N 1
ATOM 1542 C CA . ASP B 1 31 ? -9.516 -10.109 9.047 1 82.88 31 ASP B CA 1
ATOM 1543 C C . ASP B 1 31 ? -10.047 -8.68 8.945 1 82.88 31 ASP B C 1
ATOM 1545 O O . ASP B 1 31 ? -10.969 -8.305 9.68 1 82.88 31 ASP B O 1
ATOM 1549 N N . HIS B 1 32 ? -9.438 -7.957 8.031 1 78.38 32 HIS B N 1
ATOM 1550 C CA . HIS B 1 32 ? -9.711 -6.527 8.078 1 78.38 32 HIS B CA 1
ATOM 1551 C C . HIS B 1 32 ? -10.531 -6.086 6.867 1 78.38 32 HIS B C 1
ATOM 1553 O O . HIS B 1 32 ? -11.242 -5.086 6.926 1 78.38 32 HIS B O 1
ATOM 1559 N N . LEU B 1 33 ? -10.406 -6.816 5.805 1 72.75 33 LEU B N 1
ATOM 1560 C CA . LEU B 1 33 ? -11.047 -6.355 4.578 1 72.75 33 LEU B CA 1
ATOM 1561 C C . LEU B 1 33 ? -12.188 -7.289 4.176 1 72.75 33 LEU B C 1
ATOM 1563 O O . LEU B 1 33 ? -12.656 -7.246 3.035 1 72.75 33 LEU B O 1
ATOM 1567 N N . GLN B 1 34 ? -12.648 -8.102 5.016 1 67 34 GLN B N 1
ATOM 1568 C CA . GLN B 1 34 ? -13.688 -9.078 4.695 1 67 34 GLN B CA 1
ATOM 1569 C C . GLN B 1 34 ? -14.906 -8.391 4.09 1 67 34 GLN B C 1
ATOM 1571 O O . GLN B 1 34 ? -15.516 -8.914 3.154 1 67 34 GLN B O 1
ATOM 1576 N N . ASP B 1 35 ? -15.164 -7.262 4.594 1 63.19 35 ASP B N 1
ATOM 1577 C CA . ASP B 1 35 ? -16.344 -6.57 4.105 1 63.19 35 ASP B CA 1
ATOM 1578 C C . ASP B 1 35 ? -16.109 -5.977 2.719 1 63.19 35 ASP B C 1
ATOM 1580 O O . ASP B 1 35 ? -17.062 -5.68 1.993 1 63.19 35 ASP B O 1
ATOM 1584 N N . PHE B 1 36 ? -14.859 -5.781 2.404 1 61.81 36 PHE B N 1
ATOM 1585 C CA . PHE B 1 36 ? -14.484 -5.285 1.084 1 61.81 36 PHE B CA 1
ATOM 1586 C C . PHE B 1 36 ? -14.719 -6.355 0.021 1 61.81 36 PHE B C 1
ATOM 1588 O O . PHE B 1 36 ? -15.016 -6.035 -1.132 1 61.81 36 PHE B O 1
ATOM 1595 N N . PHE B 1 37 ? -14.734 -7.656 0.521 1 61.47 37 PHE B N 1
ATOM 1596 C CA . PHE B 1 37 ? -14.719 -8.766 -0.428 1 61.47 37 PHE B CA 1
ATOM 1597 C C . PHE B 1 37 ? -16.125 -9.32 -0.636 1 61.47 37 PHE B C 1
ATOM 1599 O O . PHE B 1 37 ? -16.344 -10.156 -1.514 1 61.47 37 PHE B O 1
ATOM 1606 N N . PRO B 1 38 ? -17.078 -9.133 0.216 1 56.62 38 PRO B N 1
ATOM 1607 C CA . PRO B 1 38 ? -18.328 -9.883 0.061 1 56.62 38 PRO B CA 1
ATOM 1608 C C . PRO B 1 38 ? -18.766 -10 -1.396 1 56.62 38 PRO B C 1
ATOM 1610 O O . PRO B 1 38 ? -19.391 -10.992 -1.774 1 56.62 38 PRO B O 1
ATOM 1613 N N . THR B 1 39 ? -18.453 -9.008 -2.145 1 57.12 39 THR B N 1
ATOM 1614 C CA . THR B 1 39 ? -18.891 -9.094 -3.531 1 57.12 39 THR B CA 1
ATOM 1615 C C . THR B 1 39 ? -17.703 -9.094 -4.484 1 57.12 39 THR B C 1
ATOM 1617 O O . THR B 1 39 ? -17.875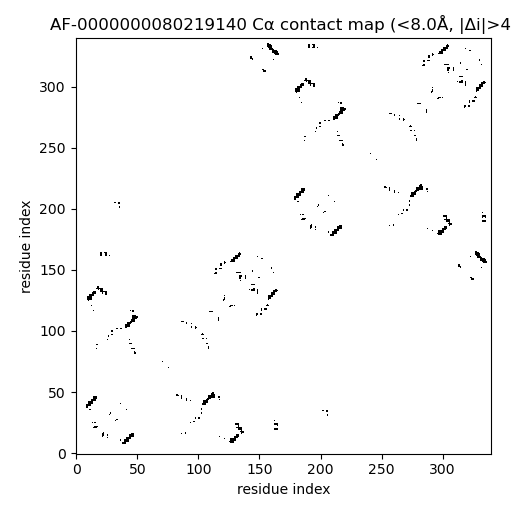 -9.242 -5.695 1 57.12 39 THR B O 1
ATOM 1620 N N . SER B 1 40 ? -16.547 -9.078 -3.857 1 59.34 40 SER B N 1
ATOM 1621 C CA . SER B 1 40 ? -15.367 -8.945 -4.707 1 59.34 40 SER B CA 1
ATOM 1622 C C . SER B 1 40 ? -14.648 -10.281 -4.871 1 59.34 40 SER B C 1
ATOM 1624 O O . SER B 1 40 ? -14.758 -11.164 -4.02 1 59.34 40 SER B O 1
ATOM 1626 N N . SER B 1 41 ? -14.258 -10.492 -6.113 1 79.62 41 SER B N 1
ATOM 1627 C CA . SER B 1 41 ? -13.461 -11.672 -6.453 1 79.62 41 SER B CA 1
ATOM 1628 C C . SER B 1 41 ? -12.031 -11.547 -5.934 1 79.62 41 SER B C 1
ATOM 1630 O O . SER B 1 41 ? -11.305 -10.625 -6.324 1 79.62 41 SER B O 1
ATOM 1632 N N . LEU B 1 42 ? -11.773 -12.289 -4.824 1 88.62 42 LEU B N 1
ATOM 1633 C CA . LEU B 1 42 ? -10.414 -12.367 -4.305 1 88.62 42 LEU B CA 1
ATOM 1634 C C . LEU B 1 42 ? -9.594 -13.391 -5.09 1 88.62 42 LEU B C 1
ATOM 1636 O O . LEU B 1 42 ? -10.016 -14.531 -5.266 1 88.62 42 LEU B O 1
ATOM 1640 N N . ILE B 1 43 ? -8.516 -12.953 -5.621 1 92.56 43 ILE B N 1
ATOM 1641 C CA . ILE B 1 43 ? -7.586 -13.812 -6.34 1 92.56 43 ILE B CA 1
ATOM 1642 C C . ILE B 1 43 ? -6.305 -13.984 -5.527 1 92.56 43 ILE B C 1
ATOM 1644 O O . ILE B 1 43 ? -5.668 -13 -5.141 1 92.56 43 ILE B O 1
ATOM 1648 N N . ILE B 1 44 ? -6.047 -15.18 -5.203 1 94.44 44 ILE B N 1
ATOM 1649 C CA . ILE B 1 44 ? -4.766 -15.508 -4.59 1 94.44 44 ILE B CA 1
ATOM 1650 C C . ILE B 1 44 ? -3.762 -15.906 -5.668 1 94.44 44 ILE B C 1
ATOM 1652 O O . ILE B 1 44 ? -3.99 -16.859 -6.418 1 94.44 44 ILE B O 1
ATOM 1656 N N . PHE B 1 45 ? -2.689 -15.188 -5.711 1 95.5 45 PHE B N 1
ATOM 1657 C CA . PHE B 1 45 ? -1.736 -15.344 -6.805 1 95.5 45 PHE B CA 1
ATOM 1658 C C . PHE B 1 45 ? -0.355 -15.703 -6.27 1 95.5 45 PHE B C 1
ATOM 1660 O O . PHE B 1 45 ? 0.101 -15.141 -5.277 1 95.5 45 PHE B O 1
ATOM 1667 N N . THR B 1 46 ? 0.25 -16.703 -6.828 1 93.69 46 THR B N 1
ATOM 1668 C CA . THR B 1 46 ? 1.626 -17.031 -6.484 1 93.69 46 THR B CA 1
ATOM 1669 C C . THR B 1 46 ? 2.465 -17.234 -7.742 1 93.69 46 THR B C 1
ATOM 1671 O O . THR B 1 46 ? 1.941 -17.625 -8.789 1 93.69 46 THR B O 1
ATOM 1674 N N . VAL B 1 47 ? 3.736 -16.938 -7.648 1 90.56 47 VAL B N 1
ATOM 1675 C CA . VAL 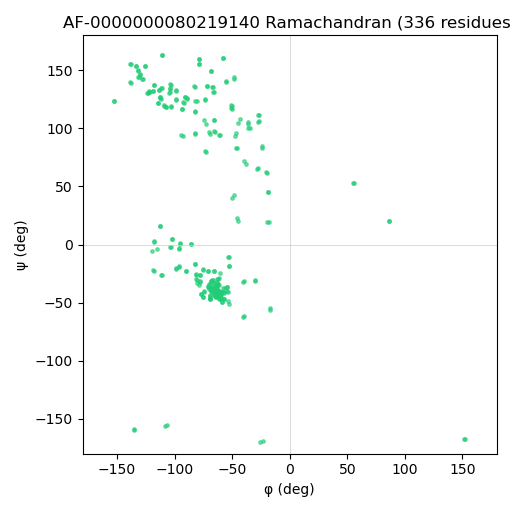B 1 47 ? 4.648 -17.062 -8.781 1 90.56 47 VAL B CA 1
ATOM 1676 C C . VAL B 1 47 ? 5.652 -18.172 -8.508 1 90.56 47 VAL B C 1
ATOM 1678 O O . VAL B 1 47 ? 6.234 -18.25 -7.422 1 90.56 47 VAL B O 1
ATOM 1681 N N . GLN B 1 48 ? 5.738 -19.031 -9.383 1 84.88 48 GLN B N 1
ATOM 1682 C CA . GLN B 1 48 ? 6.805 -20.031 -9.359 1 84.88 48 GLN B CA 1
ATOM 1683 C C . GLN B 1 48 ? 8.094 -19.469 -9.961 1 84.88 48 GLN B C 1
ATOM 1685 O O . GLN B 1 48 ? 8.219 -19.359 -11.18 1 84.88 48 GLN B O 1
ATOM 1690 N N . SER B 1 49 ? 8.984 -18.984 -9.094 1 76.56 49 SER B N 1
ATOM 1691 C CA . SER B 1 49 ? 10.18 -18.25 -9.516 1 76.56 49 SER B CA 1
ATOM 1692 C C . SER B 1 49 ? 11.141 -19.172 -10.273 1 76.56 49 SER B C 1
ATOM 1694 O O . SER B 1 49 ? 11.359 -20.312 -9.875 1 76.56 49 SER B O 1
ATOM 1696 N N . LEU B 1 50 ? 11.602 -18.688 -11.461 1 63.31 50 LEU B N 1
ATOM 1697 C CA . LEU B 1 50 ? 12.625 -19.406 -12.219 1 63.31 50 LEU B CA 1
ATOM 1698 C C . LEU B 1 50 ? 14.016 -19.109 -11.672 1 63.31 50 LEU B C 1
ATOM 1700 O O . LEU B 1 50 ? 14.953 -19.875 -11.898 1 63.31 50 LEU B O 1
ATOM 1704 N N . ALA B 1 51 ? 14.172 -17.984 -11.047 1 55.47 51 ALA B N 1
ATOM 1705 C CA . ALA B 1 51 ? 15.516 -17.578 -10.656 1 55.47 51 ALA B CA 1
ATOM 1706 C C . ALA B 1 51 ? 16.172 -18.609 -9.75 1 55.47 51 ALA B C 1
ATOM 1708 O O . ALA B 1 51 ? 17.391 -18.75 -9.742 1 55.47 51 ALA B O 1
ATOM 1709 N N . ASP B 1 52 ? 15.43 -19.156 -8.93 1 50.19 52 ASP B N 1
ATOM 1710 C CA . ASP B 1 52 ? 16.156 -20.078 -8.07 1 50.19 52 ASP B CA 1
ATOM 1711 C C . ASP B 1 52 ? 16.984 -21.078 -8.898 1 50.19 52 ASP B C 1
ATOM 1713 O O . ASP B 1 52 ? 17.906 -21.719 -8.383 1 50.19 52 ASP B O 1
ATOM 1717 N N . PHE B 1 53 ? 16.734 -21.078 -10.148 1 47.31 53 PHE B N 1
ATOM 1718 C CA . PHE B 1 53 ? 17.516 -21.984 -10.984 1 47.31 53 PHE B CA 1
ATOM 1719 C C . PHE B 1 53 ? 18.875 -21.391 -11.305 1 47.31 53 PHE B C 1
ATOM 1721 O O . PHE B 1 53 ? 19.844 -22.125 -11.5 1 47.31 53 PHE B O 1
ATOM 1728 N N . ALA B 1 54 ? 18.859 -20.078 -11.422 1 44.22 54 ALA B N 1
ATOM 1729 C CA . ALA B 1 54 ? 20.141 -19.516 -11.82 1 44.22 54 ALA B CA 1
ATOM 1730 C C . ALA B 1 54 ? 21.203 -19.766 -10.75 1 44.22 54 ALA B C 1
ATOM 1732 O O . ALA B 1 54 ? 22.391 -19.922 -11.055 1 44.22 54 ALA B O 1
ATOM 1733 N N . TYR B 1 55 ? 20.719 -19.703 -9.547 1 44.59 55 TYR B N 1
ATOM 1734 C CA . TYR B 1 55 ? 21.703 -19.953 -8.508 1 44.59 55 TYR B CA 1
ATOM 1735 C C . TYR B 1 55 ? 22.203 -21.391 -8.586 1 44.59 55 TYR B C 1
ATOM 1737 O O . TYR B 1 55 ? 23.328 -21.688 -8.156 1 44.59 55 TYR B O 1
ATOM 1745 N N . LEU B 1 56 ? 21.328 -22.219 -8.969 1 42.88 56 LEU B N 1
ATOM 1746 C CA . LEU B 1 56 ? 21.828 -23.594 -9.047 1 42.88 56 LEU B CA 1
ATOM 1747 C C . LEU B 1 56 ? 22.938 -23.703 -10.086 1 42.88 56 LEU B C 1
ATOM 1749 O O . LEU B 1 56 ? 23.906 -24.453 -9.891 1 42.88 56 LEU B O 1
ATOM 1753 N N . SER B 1 57 ? 22.734 -22.891 -11.102 1 44.5 57 SER B N 1
ATOM 1754 C CA . SER B 1 57 ? 23.766 -23.047 -12.125 1 44.5 57 SER B CA 1
ATO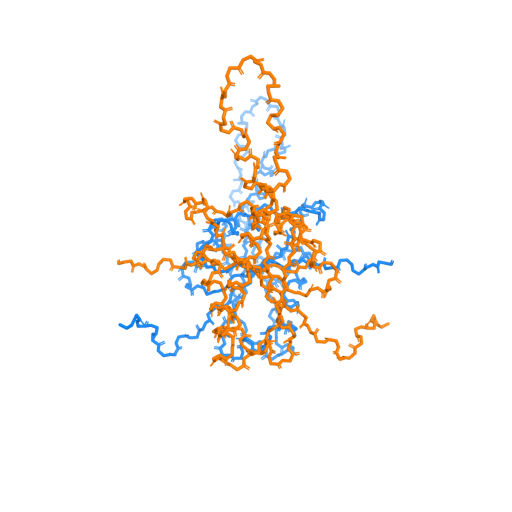M 1755 C C . SER B 1 57 ? 25.047 -22.344 -11.727 1 44.5 57 SER B C 1
ATOM 1757 O O . SER B 1 57 ? 26.141 -22.734 -12.148 1 44.5 57 SER B O 1
ATOM 1759 N N . ALA B 1 58 ? 24.859 -21.188 -10.953 1 45.47 58 ALA B N 1
ATOM 1760 C CA . ALA B 1 58 ? 26.078 -20.422 -10.711 1 45.47 58 ALA B CA 1
ATOM 1761 C C . ALA B 1 58 ? 26.922 -21.078 -9.625 1 45.47 58 ALA B C 1
ATOM 1763 O O . ALA B 1 58 ? 28.062 -20.672 -9.383 1 45.47 58 ALA B O 1
ATOM 1764 N N . ALA B 1 59 ? 26.312 -21.828 -8.711 1 42.28 59 ALA B N 1
ATOM 1765 C CA . ALA B 1 59 ? 27.141 -22.328 -7.609 1 42.28 59 ALA B CA 1
ATOM 1766 C C . ALA B 1 59 ? 28.25 -23.234 -8.117 1 42.28 59 ALA B C 1
ATOM 1768 O O . ALA B 1 59 ? 29.078 -23.703 -7.34 1 42.28 59 ALA B O 1
ATOM 1769 N N . SER B 1 60 ? 28 -24 -9.164 1 38.19 60 SER B N 1
ATOM 1770 C CA . SER B 1 60 ? 29.141 -24.891 -9.367 1 38.19 60 SER B CA 1
ATOM 1771 C C . SER B 1 60 ? 30.344 -24.141 -9.93 1 38.19 60 SER B C 1
ATOM 1773 O O . SER B 1 60 ? 30.297 -23.656 -11.062 1 38.19 60 SER B O 1
ATOM 1775 N N . PRO B 1 61 ? 31.062 -23.453 -9.094 1 39.47 61 PRO B N 1
ATOM 1776 C CA . PRO B 1 61 ? 32.375 -23.031 -9.625 1 39.47 61 PRO B CA 1
ATOM 1777 C C . PRO B 1 61 ? 33.094 -24.156 -10.367 1 39.47 61 PRO B C 1
ATOM 1779 O O . PRO B 1 61 ? 34.344 -24.156 -10.414 1 39.47 61 PRO B O 1
ATOM 1782 N N . VAL B 1 62 ? 32.562 -25.25 -10.883 1 37.47 62 VAL B N 1
ATOM 1783 C CA . VAL B 1 62 ? 33.562 -26.141 -11.453 1 37.47 62 VAL B CA 1
ATOM 1784 C C . VAL B 1 62 ? 34.5 -25.328 -12.352 1 37.47 62 VAL B C 1
ATOM 1786 O O . VAL B 1 62 ? 34.125 -24.297 -12.898 1 37.47 62 VAL B O 1
ATOM 1789 N N . SER B 1 63 ? 35.906 -25.641 -12.43 1 38.25 63 SER B N 1
ATOM 1790 C CA . SER B 1 63 ? 37.062 -25.312 -13.273 1 38.25 63 SER B CA 1
ATOM 1791 C C . SER B 1 63 ? 36.625 -24.938 -14.688 1 38.25 63 SER B C 1
ATOM 1793 O O . SER B 1 63 ? 35.469 -25.172 -15.062 1 38.25 63 SER B O 1
ATOM 1795 N N . GLY B 1 64 ? 37.719 -24.781 -15.82 1 38.81 64 GLY B N 1
ATOM 1796 C CA . GLY B 1 64 ? 37.906 -24.5 -17.234 1 38.81 64 GLY B CA 1
ATOM 1797 C C . GLY B 1 64 ? 36.875 -25.141 -18.125 1 38.81 64 GLY B C 1
ATOM 1798 O O . GLY B 1 64 ? 36.75 -24.797 -19.297 1 38.81 64 GLY B O 1
ATOM 1799 N N . ARG B 1 65 ? 36.812 -26.531 -18.109 1 36.88 65 ARG B N 1
ATOM 1800 C CA . ARG B 1 65 ? 36.031 -27.141 -19.156 1 36.88 65 ARG B CA 1
ATOM 1801 C C . ARG B 1 65 ? 34.562 -26.672 -19.078 1 36.88 65 ARG B C 1
ATOM 1803 O O . ARG B 1 65 ? 33.938 -26.734 -18.016 1 36.88 65 ARG B O 1
ATOM 1810 N N . ME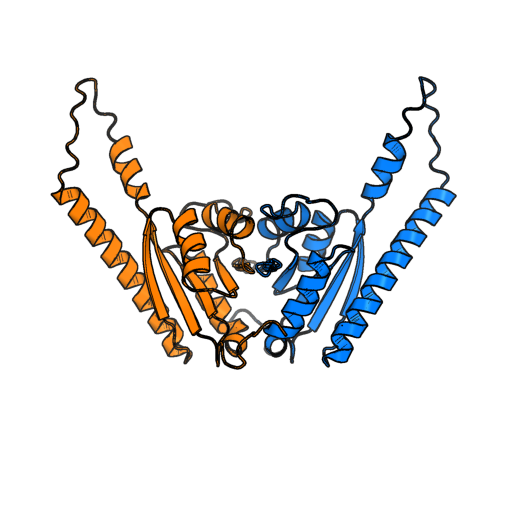T B 1 66 ? 34.219 -25.656 -19.812 1 38.59 66 MET B N 1
ATOM 1811 C CA . MET B 1 66 ? 32.906 -25.188 -20.234 1 38.59 66 MET B CA 1
ATOM 1812 C C . MET B 1 66 ? 31.859 -26.312 -20.109 1 38.59 66 MET B C 1
ATOM 1814 O O . MET B 1 66 ? 31.625 -27.047 -21.062 1 38.59 66 MET B O 1
ATOM 1818 N N . PHE B 1 67 ? 32.156 -27.359 -19.297 1 37.28 67 PHE B N 1
ATOM 1819 C CA . PHE B 1 67 ? 31.141 -28.391 -19.328 1 37.28 67 PHE B CA 1
ATOM 1820 C C . PHE B 1 67 ? 29.75 -27.766 -19.203 1 37.28 67 PHE B C 1
ATOM 1822 O O . PHE B 1 67 ? 29.438 -27.141 -18.188 1 37.28 67 PHE B O 1
ATOM 1829 N N . CYS B 1 68 ? 29.203 -27.297 -20.297 1 40.16 68 CYS B N 1
ATOM 1830 C CA . CYS B 1 68 ? 27.781 -27.156 -20.594 1 40.16 68 CYS B CA 1
ATOM 1831 C C . CYS B 1 68 ? 26.938 -28.031 -19.688 1 40.16 68 CYS B C 1
ATOM 1833 O O . CYS B 1 68 ? 26.938 -29.266 -19.828 1 40.16 68 CYS B O 1
ATOM 1835 N N . VAL B 1 69 ? 27.219 -28.031 -18.484 1 42.25 69 VAL B N 1
ATOM 1836 C CA . VAL B 1 69 ? 26.219 -28.781 -17.719 1 42.25 69 VAL B CA 1
ATOM 1837 C C . VAL B 1 69 ? 24.875 -28.734 -18.438 1 42.25 69 VAL B C 1
ATOM 1839 O O . VAL B 1 69 ? 24.297 -27.672 -18.625 1 42.25 69 VAL B O 1
ATOM 1842 N N . ALA B 1 70 ? 24.844 -29.312 -19.547 1 44.34 70 ALA B N 1
ATOM 1843 C CA . ALA B 1 70 ? 23.562 -29.703 -20.125 1 44.34 70 ALA B CA 1
ATOM 1844 C C . ALA B 1 70 ? 22.469 -29.766 -19.062 1 44.34 70 ALA B C 1
ATOM 1846 O O . ALA B 1 70 ? 22.516 -30.641 -18.188 1 44.34 70 ALA B O 1
ATOM 1847 N N . THR B 1 71 ? 22.125 -28.688 -18.391 1 51.28 71 THR B N 1
ATOM 1848 C CA . THR B 1 71 ? 20.938 -28.797 -17.547 1 51.28 71 THR B CA 1
ATOM 1849 C C . THR B 1 71 ? 20.031 -29.906 -18.047 1 51.28 71 THR B C 1
ATOM 1851 O O . THR B 1 71 ? 19.609 -29.906 -19.203 1 51.28 71 THR B O 1
ATOM 1854 N N . ASN B 1 72 ? 20.359 -31.156 -17.641 1 57 72 ASN B N 1
ATOM 1855 C CA . ASN B 1 72 ? 19.531 -32.312 -17.938 1 57 72 ASN B CA 1
ATOM 1856 C C . ASN B 1 72 ? 18.047 -31.984 -17.938 1 57 72 ASN B C 1
ATOM 1858 O O . ASN B 1 72 ? 17.531 -31.484 -16.922 1 57 72 ASN B O 1
ATOM 1862 N N . PRO B 1 73 ? 17.516 -31.812 -19.141 1 65.62 73 PRO B 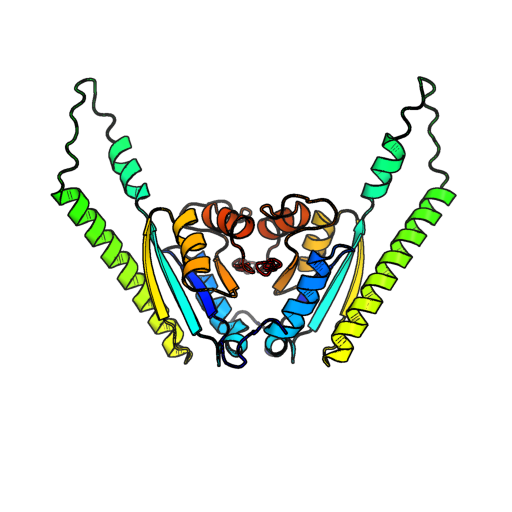N 1
ATOM 1863 C CA . PRO B 1 73 ? 16.078 -31.547 -19.25 1 65.62 73 PRO B CA 1
ATOM 1864 C C . PRO B 1 73 ? 15.266 -32.188 -18.141 1 65.62 73 PRO B C 1
ATOM 1866 O O . PRO B 1 73 ? 14.25 -31.641 -17.688 1 65.62 73 PRO B O 1
ATOM 1869 N N . GLU B 1 74 ? 15.82 -33.375 -17.688 1 67.56 74 GLU B N 1
ATOM 1870 C CA . GLU B 1 74 ? 15.086 -34.094 -16.641 1 67.56 74 GLU B CA 1
ATOM 1871 C C . GLU B 1 74 ? 15.172 -33.344 -15.312 1 67.56 74 GLU B C 1
ATOM 1873 O O . GLU B 1 74 ? 14.211 -33.312 -14.531 1 67.56 74 GLU B O 1
ATOM 1878 N N . LEU B 1 75 ? 16.328 -32.75 -15.133 1 66.94 75 LEU B N 1
ATOM 1879 C CA . LEU B 1 75 ? 16.5 -32 -13.883 1 66.94 75 LEU B CA 1
ATOM 1880 C C . LEU B 1 75 ? 15.648 -30.734 -13.875 1 66.94 75 LEU B C 1
ATOM 1882 O O . LEU B 1 75 ? 15.047 -30.406 -12.859 1 66.94 75 LEU B O 1
ATOM 1886 N N . ILE B 1 76 ? 15.594 -30.156 -15 1 66.69 76 ILE B N 1
ATOM 1887 C CA . ILE B 1 76 ? 14.773 -28.953 -15.125 1 66.69 76 ILE B CA 1
ATOM 1888 C C . ILE B 1 76 ? 13.305 -29.312 -14.898 1 66.69 76 ILE B C 1
ATOM 1890 O O . ILE B 1 76 ? 12.594 -28.594 -14.18 1 66.69 76 ILE B O 1
ATOM 1894 N N . LYS B 1 77 ? 12.953 -30.391 -15.508 1 74.31 77 LYS B N 1
ATOM 1895 C CA . LYS B 1 77 ? 11.57 -30.828 -15.352 1 74.31 77 LYS B CA 1
ATOM 1896 C C . LYS B 1 77 ? 11.258 -31.156 -13.891 1 74.31 77 LYS B C 1
ATOM 1898 O O . LYS B 1 77 ? 10.172 -30.844 -13.398 1 74.31 77 LYS B O 1
ATOM 1903 N N . SER B 1 78 ? 12.242 -31.797 -13.258 1 75.75 78 SER B N 1
ATOM 1904 C CA . SER B 1 78 ? 12.039 -32.156 -11.859 1 75.75 78 SER B CA 1
ATOM 1905 C C . SER B 1 78 ? 11.938 -30.938 -10.977 1 75.75 78 SER B C 1
ATOM 1907 O O . SER B 1 78 ? 11.109 -30.875 -10.062 1 75.75 78 SER B O 1
ATOM 1909 N N . VAL B 1 79 ? 12.766 -29.969 -11.273 1 73.44 79 VAL B N 1
ATOM 1910 C CA . VAL B 1 79 ? 12.75 -28.75 -10.484 1 73.44 79 VAL B CA 1
ATOM 1911 C C . VAL B 1 79 ? 11.445 -27.984 -10.727 1 73.44 79 VAL B C 1
ATOM 1913 O O . VAL B 1 79 ? 10.836 -27.484 -9.781 1 73.44 79 VAL B O 1
ATOM 1916 N N . GLN B 1 80 ? 11.062 -27.984 -11.914 1 74.94 80 GLN B N 1
ATOM 1917 C CA . GLN B 1 80 ? 9.812 -27.312 -12.258 1 74.94 80 GLN B CA 1
ATOM 1918 C C . GLN B 1 80 ? 8.625 -27.984 -11.57 1 74.94 80 GLN B C 1
ATOM 1920 O O . GLN B 1 80 ? 7.711 -27.297 -11.102 1 74.94 80 GLN B O 1
ATOM 1925 N N . GLU B 1 81 ? 8.711 -29.281 -11.547 1 80.5 81 GLU B N 1
ATOM 1926 C CA . GLU B 1 81 ? 7.629 -30.016 -10.914 1 80.5 81 GLU B CA 1
ATOM 1927 C C . GLU B 1 81 ? 7.594 -29.766 -9.406 1 80.5 81 GLU B C 1
ATOM 1929 O O . GLU B 1 81 ? 6.516 -29.656 -8.82 1 80.5 81 GLU B O 1
ATOM 1934 N N . HIS B 1 82 ? 8.75 -29.688 -8.898 1 79.75 82 HIS B N 1
ATOM 1935 C CA . HIS B 1 82 ? 8.82 -29.406 -7.473 1 79.75 82 HIS B CA 1
ATOM 1936 C C . HIS B 1 82 ? 8.281 -28.016 -7.164 1 79.75 82 HIS B C 1
ATOM 1938 O O . HIS B 1 82 ? 7.539 -27.828 -6.191 1 79.75 82 HIS B O 1
ATOM 1944 N N . GLN B 1 83 ? 8.641 -27.125 -7.953 1 79.25 83 GLN B N 1
ATOM 1945 C CA . GLN B 1 83 ? 8.172 -25.75 -7.754 1 79.25 83 GLN B CA 1
ATOM 1946 C C . GLN B 1 83 ? 6.66 -25.656 -7.918 1 79.25 83 GLN B C 1
ATOM 1948 O O . GLN B 1 83 ? 5.988 -24.953 -7.168 1 79.25 83 GLN B O 1
ATOM 1953 N N . ARG B 1 84 ? 6.223 -26.375 -8.844 1 83.56 84 ARG B N 1
ATOM 1954 C CA . ARG B 1 84 ? 4.781 -26.406 -9.07 1 83.56 84 ARG B CA 1
ATOM 1955 C C . ARG B 1 84 ? 4.051 -27.016 -7.875 1 83.56 84 ARG B C 1
ATOM 1957 O O . ARG B 1 84 ? 3.029 -26.484 -7.438 1 83.56 84 ARG B O 1
ATOM 1964 N N . LYS B 1 85 ? 4.605 -28.062 -7.398 1 85.56 85 LYS B N 1
ATOM 1965 C CA . LYS B 1 85 ? 3.986 -28.703 -6.242 1 85.56 85 LYS B CA 1
ATOM 1966 C C . LYS B 1 85 ? 3.99 -27.781 -5.027 1 85.56 85 LYS B C 1
ATOM 1968 O O . LYS B 1 85 ? 3.004 -27.703 -4.293 1 85.56 85 LYS B O 1
ATOM 1973 N N . ALA B 1 86 ? 5.035 -27.156 -4.844 1 83.75 86 ALA B N 1
ATOM 1974 C CA . ALA B 1 86 ? 5.141 -26.219 -3.732 1 83.75 86 ALA B CA 1
ATOM 1975 C C . ALA B 1 86 ? 4.129 -25.078 -3.875 1 83.75 86 ALA B C 1
ATOM 1977 O O . ALA B 1 86 ? 3.486 -24.688 -2.898 1 83.75 86 ALA B O 1
ATOM 1978 N N . ALA B 1 87 ? 4.051 -24.625 -5.051 1 86.19 87 ALA B N 1
ATOM 1979 C CA . ALA B 1 87 ? 3.105 -23.547 -5.324 1 86.19 87 ALA B CA 1
ATOM 1980 C C . ALA B 1 87 ? 1.67 -24 -5.07 1 86.19 87 ALA B C 1
ATOM 1982 O O . ALA B 1 87 ? 0.876 -23.281 -4.473 1 86.19 87 ALA B O 1
ATOM 1983 N N . LEU B 1 88 ? 1.377 -25.219 -5.5 1 88.75 88 LEU B N 1
ATOM 1984 C CA . LEU B 1 88 ? 0.022 -25.734 -5.336 1 88.75 88 LEU B CA 1
ATOM 1985 C C . LEU B 1 88 ? -0.298 -25.969 -3.863 1 88.75 88 LEU B C 1
ATOM 1987 O O . LEU B 1 88 ? -1.415 -25.703 -3.418 1 88.75 88 LEU B O 1
ATOM 1991 N N . ALA B 1 89 ? 0.656 -26.422 -3.166 1 89.94 89 ALA B N 1
ATOM 1992 C CA . ALA B 1 89 ? 0.465 -26.609 -1.73 1 89.94 89 ALA B CA 1
ATOM 1993 C C . ALA B 1 89 ? 0.195 -25.281 -1.032 1 89.94 89 ALA B C 1
ATOM 1995 O O . ALA B 1 89 ? -0.668 -25.203 -0.156 1 89.94 89 ALA B O 1
ATOM 1996 N N . LEU B 1 90 ? 0.933 -24.328 -1.41 1 88.88 90 LEU B N 1
ATOM 1997 C CA . LEU B 1 90 ? 0.771 -22.984 -0.863 1 88.88 90 LEU B CA 1
ATOM 1998 C C . LEU B 1 90 ? -0.625 -22.438 -1.156 1 88.88 90 LEU B C 1
ATOM 2000 O O . LEU B 1 90 ? -1.281 -21.891 -0.269 1 88.88 90 LEU B O 1
ATOM 2004 N N . LEU B 1 91 ? -1.06 -22.641 -2.34 1 91.81 91 LEU B N 1
ATOM 2005 C CA . LEU B 1 91 ? -2.367 -22.141 -2.76 1 91.81 91 LEU B CA 1
ATOM 2006 C C . LEU B 1 91 ? -3.486 -22.891 -2.043 1 91.81 91 LEU B C 1
ATOM 2008 O O . LEU B 1 91 ? -4.504 -22.297 -1.678 1 91.81 91 LEU B O 1
ATOM 2012 N N . GLU B 1 92 ? -3.293 -24.141 -1.839 1 92.19 92 GLU B N 1
ATOM 2013 C CA . GLU B 1 92 ? -4.297 -24.922 -1.129 1 92.19 92 GLU B CA 1
ATOM 2014 C C . GLU B 1 92 ? -4.441 -24.469 0.318 1 92.19 92 GLU B C 1
ATOM 2016 O O . GLU B 1 92 ? -5.555 -24.344 0.826 1 92.19 92 GLU B O 1
ATOM 2021 N N . LYS B 1 93 ? -3.359 -24.25 0.905 1 91.69 93 LYS B N 1
ATOM 2022 C CA . LYS B 1 93 ? -3.381 -23.75 2.271 1 91.69 93 LYS B CA 1
ATOM 2023 C C . LYS B 1 93 ? -4.102 -22.406 2.344 1 91.69 93 LYS B C 1
ATOM 2025 O O . LYS B 1 93 ? -4.91 -22.172 3.244 1 91.69 93 LYS B O 1
ATOM 2030 N N . ALA B 1 94 ? -3.744 -21.594 1.433 1 91.31 94 ALA B N 1
ATOM 2031 C CA . ALA B 1 94 ? -4.363 -20.281 1.378 1 91.31 94 ALA B CA 1
ATOM 2032 C C . ALA B 1 94 ? -5.871 -20.391 1.154 1 91.31 94 ALA B C 1
ATOM 2034 O O . ALA B 1 94 ? -6.652 -19.656 1.772 1 91.31 94 ALA B O 1
ATOM 2035 N N . LYS B 1 95 ? -6.254 -21.234 0.289 1 90 95 LYS B N 1
ATOM 2036 C CA . LYS B 1 95 ? -7.672 -21.453 0.017 1 90 95 LYS B CA 1
ATOM 2037 C C . LYS B 1 95 ? -8.406 -21.938 1.267 1 90 95 LYS B C 1
ATOM 2039 O O . LYS B 1 95 ? -9.531 -21.516 1.529 1 90 95 LYS B O 1
ATOM 2044 N N . ASP B 1 96 ? -7.785 -22.781 1.978 1 91.56 96 ASP B N 1
ATOM 2045 C CA . ASP B 1 96 ? -8.359 -23.297 3.215 1 91.56 96 ASP B CA 1
ATOM 2046 C C . ASP B 1 96 ? -8.594 -22.172 4.223 1 91.56 96 ASP B C 1
ATOM 2048 O O . ASP B 1 96 ? -9.648 -22.125 4.867 1 91.56 96 ASP B O 1
ATOM 2052 N N . ILE B 1 97 ? -7.648 -21.359 4.32 1 88.69 97 ILE B N 1
ATOM 2053 C CA . ILE B 1 97 ? -7.754 -20.234 5.234 1 88.69 97 ILE B CA 1
ATOM 2054 C C . ILE B 1 97 ? -8.938 -19.359 4.832 1 88.69 97 ILE B C 1
ATOM 2056 O O . ILE B 1 97 ? -9.727 -18.938 5.684 1 88.69 97 ILE B O 1
ATOM 2060 N N . CYS B 1 98 ? -9.055 -19.125 3.574 1 87.94 98 CYS B N 1
ATOM 2061 C CA . CYS B 1 98 ? -10.156 -18.312 3.064 1 87.94 98 CYS B CA 1
ATOM 2062 C C . CYS B 1 98 ? -11.5 -19 3.334 1 87.94 98 CYS B C 1
ATOM 2064 O O . CYS B 1 98 ? -12.461 -18.344 3.74 1 87.94 98 CYS B O 1
ATOM 2066 N N . ALA B 1 99 ? -11.555 -20.281 3.129 1 86.31 99 ALA B N 1
ATOM 2067 C CA . ALA B 1 99 ? -12.781 -21.047 3.307 1 86.31 99 ALA B CA 1
ATOM 2068 C C . ALA B 1 99 ? -13.242 -21.016 4.762 1 86.31 99 ALA B C 1
ATOM 2070 O O . ALA B 1 99 ? -14.445 -20.938 5.039 1 86.31 99 ALA B O 1
ATOM 2071 N N . THR B 1 100 ? -12.312 -21.016 5.602 1 87.44 100 THR B N 1
ATOM 2072 C CA . THR B 1 100 ? -12.633 -20.984 7.023 1 87.44 100 THR B CA 1
ATOM 2073 C C . THR B 1 100 ? -13.297 -19.672 7.406 1 87.44 100 THR B C 1
ATOM 2075 O O . THR B 1 100 ? -14.047 -19.609 8.383 1 87.44 100 THR B O 1
ATOM 2078 N N . GLN B 1 101 ? -13.055 -18.734 6.637 1 84.06 101 GLN B N 1
ATOM 2079 C CA . GLN B 1 101 ? -13.625 -17.422 6.938 1 84.06 101 GLN B CA 1
ATOM 2080 C C . GLN B 1 101 ? -14.828 -17.125 6.039 1 84.06 101 GLN B C 1
ATOM 2082 O O . GLN B 1 101 ? -15.336 -16 6.027 1 84.06 101 GLN B O 1
ATOM 2087 N N . GLY B 1 102 ? -15.133 -18.016 5.148 1 81.88 102 GLY B N 1
ATOM 2088 C CA . GLY B 1 102 ? -16.297 -17.891 4.289 1 81.88 102 GLY B CA 1
ATOM 2089 C C . GLY B 1 102 ? -16.031 -17.078 3.035 1 81.88 102 GLY B C 1
ATOM 2090 O O . GLY B 1 102 ? -16.953 -16.484 2.465 1 81.88 102 GLY B O 1
ATOM 2091 N N . VAL B 1 103 ? -14.797 -16.969 2.701 1 82.88 103 VAL B N 1
ATOM 2092 C CA . VAL B 1 103 ? -14.43 -16.188 1.516 1 82.88 103 VAL B CA 1
ATOM 2093 C C . VAL B 1 103 ? -14.055 -17.141 0.38 1 82.88 103 VAL B C 1
ATOM 2095 O O . VAL B 1 103 ? -13.312 -18.109 0.588 1 82.88 103 VAL B O 1
ATOM 2098 N N . VAL B 1 104 ? -14.641 -16.875 -0.727 1 82.88 104 VAL B N 1
ATOM 2099 C CA . VAL B 1 104 ? -14.297 -17.672 -1.905 1 82.88 104 VAL B CA 1
ATOM 2100 C C . VAL B 1 104 ? -13.195 -16.953 -2.695 1 82.88 104 VAL B C 1
ATOM 2102 O O . VAL B 1 104 ? -13.391 -15.836 -3.168 1 82.88 104 VAL B O 1
ATOM 2105 N N . ALA B 1 105 ? -12.078 -17.625 -2.756 1 87.94 105 ALA B N 1
ATOM 2106 C CA . ALA B 1 105 ? -10.953 -17.016 -3.459 1 87.94 105 ALA B CA 1
ATOM 2107 C C . ALA B 1 105 ? -10.539 -17.859 -4.664 1 87.94 105 ALA B C 1
ATOM 2109 O O . ALA B 1 105 ? -10.57 -19.094 -4.609 1 87.94 105 ALA B O 1
ATOM 2110 N N . GLU B 1 106 ? -10.289 -17.188 -5.711 1 91.12 106 GLU B N 1
ATOM 2111 C CA . GLU B 1 106 ? -9.672 -17.828 -6.867 1 91.12 106 GLU B CA 1
ATOM 2112 C C . GLU B 1 106 ? -8.156 -17.922 -6.707 1 91.12 106 GLU B C 1
ATOM 2114 O O . GLU B 1 106 ? -7.527 -16.969 -6.223 1 91.12 106 GLU B O 1
ATOM 2119 N N . THR B 1 107 ? -7.625 -19.094 -7.047 1 93.31 107 THR B N 1
ATOM 2120 C CA . THR B 1 107 ? -6.18 -19.266 -6.93 1 93.31 107 THR B CA 1
ATOM 2121 C C . THR B 1 107 ? -5.535 -19.375 -8.312 1 93.31 107 THR B C 1
ATOM 2123 O O . THR B 1 107 ? -6.039 -20.094 -9.18 1 93.31 107 THR B O 1
ATOM 2126 N N . ILE B 1 108 ? -4.453 -18.672 -8.5 1 94 108 ILE B N 1
ATOM 2127 C CA . ILE B 1 108 ? -3.742 -18.656 -9.773 1 94 108 ILE B CA 1
ATOM 2128 C C . ILE B 1 108 ? -2.236 -18.719 -9.523 1 94 108 ILE B C 1
ATOM 2130 O O . ILE B 1 108 ? -1.732 -18.094 -8.586 1 94 108 ILE B O 1
ATOM 2134 N N . THR B 1 109 ? -1.563 -19.484 -10.312 1 93.38 109 THR B N 1
ATOM 2135 C CA . THR B 1 109 ? -0.106 -19.531 -10.266 1 93.38 109 THR B CA 1
ATOM 2136 C C . THR B 1 109 ? 0.488 -19.391 -11.664 1 93.38 109 THR B C 1
ATOM 2138 O O . THR B 1 109 ? -0.086 -19.875 -12.641 1 93.38 109 THR B O 1
ATOM 2141 N N . GLU B 1 110 ? 1.564 -18.75 -11.789 1 92.5 110 GLU B N 1
ATOM 2142 C CA . GLU B 1 110 ? 2.289 -18.562 -13.047 1 92.5 110 GLU B CA 1
ATOM 2143 C C . GLU B 1 110 ? 3.793 -18.703 -12.836 1 92.5 110 GLU B C 1
ATOM 2145 O O . GLU B 1 110 ? 4.293 -18.547 -11.719 1 92.5 110 GLU B O 1
ATOM 2150 N N . VAL B 1 111 ? 4.504 -19.062 -13.906 1 90.06 111 VAL B N 1
ATOM 2151 C CA . VAL B 1 111 ? 5.949 -19.25 -13.859 1 90.06 111 VAL B CA 1
ATOM 2152 C C . VAL B 1 111 ? 6.645 -18 -14.391 1 90.06 111 VAL B C 1
ATOM 2154 O O . VAL B 1 111 ? 6.223 -17.422 -15.398 1 90.06 111 VAL B O 1
ATOM 2157 N N . GLY B 1 112 ? 7.656 -17.547 -13.633 1 89.94 112 GLY B N 1
ATOM 2158 C CA . GLY B 1 112 ? 8.438 -16.422 -14.102 1 89.94 112 GLY B CA 1
ATOM 2159 C C . GLY B 1 112 ? 9.031 -15.594 -12.977 1 89.94 112 GLY B C 1
ATOM 2160 O O . GLY B 1 112 ? 9.18 -16.078 -11.859 1 89.94 112 GLY B O 1
ATOM 2161 N N . ASP B 1 113 ? 9.523 -14.445 -13.344 1 90.69 113 ASP B N 1
ATOM 2162 C CA . ASP B 1 113 ? 10.016 -13.5 -12.344 1 90.69 113 ASP B CA 1
ATOM 2163 C C . ASP B 1 113 ? 8.859 -12.852 -11.586 1 90.69 113 ASP B C 1
ATOM 2165 O O . ASP B 1 113 ? 7.953 -12.273 -12.188 1 90.69 113 ASP B O 1
ATOM 2169 N N . PRO B 1 114 ? 8.875 -12.945 -10.383 1 91.75 114 PRO B N 1
ATOM 2170 C CA . PRO B 1 114 ? 7.762 -12.445 -9.578 1 91.75 114 PRO B CA 1
ATOM 2171 C C . PRO B 1 114 ? 7.434 -10.984 -9.859 1 91.75 114 PRO B C 1
ATOM 2173 O O . PRO B 1 114 ? 6.262 -10.609 -9.938 1 91.75 114 PRO B O 1
ATOM 2176 N N . LYS B 1 115 ? 8.43 -10.18 -10.031 1 92.19 115 LYS B N 1
ATOM 2177 C CA . LYS B 1 115 ? 8.227 -8.758 -10.273 1 92.19 115 LYS B CA 1
ATOM 2178 C C . LYS B 1 115 ? 7.391 -8.531 -11.531 1 92.19 115 LYS B C 1
ATOM 2180 O O . LYS B 1 115 ? 6.367 -7.848 -11.484 1 92.19 115 LYS B O 1
ATOM 2185 N N . GLU B 1 116 ? 7.762 -9.148 -12.539 1 93.75 116 GLU B N 1
ATOM 2186 C CA . GLU B 1 116 ? 7.109 -8.953 -13.836 1 93.75 116 GLU B CA 1
ATOM 2187 C C . GLU B 1 116 ? 5.773 -9.695 -13.891 1 93.75 116 GLU B C 1
ATOM 2189 O O . GLU B 1 116 ? 4.773 -9.148 -14.359 1 93.75 116 GLU B O 1
ATOM 2194 N N . VAL B 1 117 ? 5.758 -10.859 -13.406 1 95.19 117 VAL B N 1
ATOM 2195 C CA . VAL B 1 117 ? 4.59 -11.727 -13.523 1 95.19 117 VAL B CA 1
ATOM 2196 C C . VAL B 1 117 ? 3.434 -11.148 -12.711 1 95.19 117 VAL B C 1
ATOM 2198 O O . VAL B 1 117 ? 2.281 -11.188 -13.148 1 95.19 117 VAL B O 1
ATOM 2201 N N . ILE B 1 118 ? 3.707 -10.578 -11.609 1 95.62 118 ILE B N 1
ATOM 2202 C CA . ILE B 1 118 ? 2.668 -10 -10.758 1 95.62 118 ILE B CA 1
ATOM 2203 C C . ILE B 1 118 ? 2.082 -8.766 -11.438 1 95.62 118 ILE B C 1
ATOM 2205 O O . ILE B 1 118 ? 0.861 -8.609 -11.508 1 95.62 118 ILE B O 1
ATOM 2209 N N . CYS B 1 119 ? 2.928 -7.949 -11.914 1 94.75 119 CYS B N 1
ATOM 2210 C CA . CYS B 1 119 ? 2.461 -6.738 -12.578 1 94.75 119 CYS B CA 1
ATOM 2211 C C . CYS B 1 119 ? 1.641 -7.078 -13.82 1 94.75 119 CYS B C 1
ATOM 2213 O O . CYS B 1 119 ? 0.613 -6.449 -14.086 1 94.75 119 CYS B O 1
ATOM 2215 N N . ASP B 1 120 ? 2.104 -8.102 -14.547 1 95.94 120 ASP B N 1
ATOM 2216 C CA . ASP B 1 120 ? 1.376 -8.547 -15.727 1 95.94 120 ASP B CA 1
ATOM 2217 C C . ASP B 1 120 ? 0.006 -9.102 -15.352 1 95.94 120 ASP B C 1
ATOM 2219 O O . ASP B 1 120 ? -0.982 -8.867 -16.047 1 95.94 120 ASP B O 1
ATOM 2223 N N . ALA B 1 121 ? -0.013 -9.812 -14.305 1 95.88 121 ALA B N 1
ATOM 2224 C CA . ALA B 1 121 ? -1.264 -10.406 -13.836 1 95.88 121 ALA B CA 1
ATOM 2225 C C . ALA B 1 121 ? -2.275 -9.328 -13.461 1 95.88 121 ALA B C 1
ATOM 2227 O O . ALA B 1 121 ? -3.473 -9.484 -13.703 1 95.88 121 ALA B O 1
ATOM 2228 N N . VAL B 1 122 ? -1.795 -8.289 -12.844 1 94.38 122 VAL B N 1
ATOM 2229 C CA . VAL B 1 122 ? -2.652 -7.176 -12.453 1 94.38 122 VAL B CA 1
ATOM 2230 C C . VAL B 1 122 ? -3.361 -6.613 -13.68 1 94.38 122 VAL B C 1
ATOM 2232 O O . VAL B 1 122 ? -4.562 -6.336 -13.641 1 94.38 122 VAL B O 1
ATOM 2235 N N . GLU B 1 123 ? -2.67 -6.5 -14.75 1 92.88 123 GLU B N 1
ATOM 2236 C CA . GLU B 1 123 ? -3.236 -5.973 -15.984 1 92.88 123 GLU B CA 1
ATOM 2237 C C . GLU B 1 123 ? -4.133 -7.004 -16.672 1 92.88 123 GLU B C 1
ATOM 2239 O O . GLU B 1 123 ? -5.242 -6.68 -17.094 1 92.88 123 GLU B O 1
ATOM 2244 N N . LYS B 1 124 ? -3.637 -8.172 -16.719 1 94.25 124 LYS B N 1
ATOM 2245 C CA . LYS B 1 124 ? -4.332 -9.258 -17.391 1 94.25 124 LYS B CA 1
ATOM 2246 C C . LYS B 1 124 ? -5.703 -9.516 -16.766 1 94.25 124 LYS B C 1
ATOM 2248 O O . LYS B 1 124 ? -6.691 -9.703 -17.484 1 94.25 124 LYS B O 1
ATOM 2253 N N . PHE B 1 125 ? -5.754 -9.469 -15.469 1 92.62 125 PHE B N 1
ATOM 2254 C CA . PHE B 1 125 ? -6.98 -9.836 -14.773 1 92.62 125 PHE B CA 1
ATOM 2255 C C . PHE B 1 125 ? -7.738 -8.586 -14.32 1 92.62 125 PHE B C 1
ATOM 2257 O O . PHE B 1 125 ? -8.727 -8.68 -13.594 1 92.62 125 PHE B O 1
ATOM 2264 N N . LYS B 1 126 ? -7.258 -7.43 -14.688 1 89.75 126 LYS B N 1
ATOM 2265 C CA . LYS B 1 126 ? -7.895 -6.152 -14.383 1 89.75 126 LYS B CA 1
ATOM 2266 C C . LYS B 1 126 ? -8.125 -5.992 -12.883 1 89.75 126 LYS B C 1
ATOM 2268 O O . LYS B 1 126 ? -9.242 -5.691 -12.453 1 89.75 126 LYS B O 1
ATOM 2273 N N . ILE B 1 127 ? -7.094 -6.164 -12.172 1 90.88 127 ILE B N 1
ATOM 2274 C CA . ILE B 1 127 ? -7.129 -6.094 -10.711 1 90.88 127 ILE B CA 1
ATOM 2275 C C . ILE B 1 127 ? -7.316 -4.648 -10.266 1 90.88 127 ILE B C 1
ATOM 2277 O O . ILE B 1 127 ? -6.66 -3.742 -10.789 1 90.88 127 ILE B O 1
ATOM 2281 N N . ASN B 1 128 ? -8.188 -4.465 -9.289 1 87.5 128 ASN B N 1
ATOM 2282 C CA . ASN B 1 128 ? -8.461 -3.123 -8.789 1 87.5 128 ASN B CA 1
ATOM 2283 C C . ASN B 1 128 ? -7.629 -2.805 -7.551 1 87.5 128 ASN B C 1
ATOM 2285 O O . ASN B 1 128 ? -7.465 -1.638 -7.195 1 87.5 128 ASN B O 1
ATOM 2289 N N . LEU B 1 129 ? -7.156 -3.855 -6.961 1 90.19 129 LEU B N 1
ATOM 2290 C CA . LEU B 1 129 ? -6.348 -3.701 -5.758 1 90.19 129 LEU B CA 1
ATOM 2291 C C . LEU B 1 129 ? -5.375 -4.867 -5.605 1 90.19 129 LEU B C 1
ATOM 2293 O O . LEU B 1 129 ? -5.785 -6.027 -5.617 1 90.19 129 LEU B O 1
ATOM 2297 N N . LEU B 1 130 ? -4.152 -4.547 -5.516 1 94.38 130 LEU B N 1
ATOM 2298 C CA . LEU B 1 130 ? -3.119 -5.547 -5.285 1 94.38 130 LEU B CA 1
ATOM 2299 C C . LEU B 1 130 ? -2.633 -5.5 -3.84 1 94.38 130 LEU B C 1
ATOM 2301 O O . LEU B 1 130 ? -2.346 -4.426 -3.311 1 94.38 130 LEU B O 1
ATOM 2305 N N . ILE B 1 131 ? -2.514 -6.629 -3.246 1 94.25 131 ILE B N 1
ATOM 2306 C CA . ILE B 1 131 ? -2.045 -6.73 -1.868 1 94.25 131 ILE B CA 1
ATOM 2307 C C . ILE B 1 131 ? -0.758 -7.551 -1.819 1 94.25 131 ILE B C 1
ATOM 2309 O O . ILE B 1 131 ? -0.682 -8.633 -2.406 1 94.25 131 ILE B O 1
ATOM 2313 N N . LEU B 1 132 ? 0.225 -7.023 -1.119 1 94.56 132 LEU B N 1
ATOM 2314 C CA . LEU B 1 132 ? 1.525 -7.672 -0.98 1 94.56 132 LEU B CA 1
ATOM 2315 C C . LEU B 1 132 ? 1.985 -7.66 0.473 1 94.56 132 LEU B C 1
ATOM 2317 O O . LEU B 1 132 ? 1.592 -6.781 1.247 1 94.56 132 LEU B O 1
ATOM 2321 N N . GLY B 1 133 ? 2.779 -8.617 0.763 1 91.19 133 GLY B N 1
ATOM 2322 C CA . GLY B 1 133 ? 3.555 -8.523 1.99 1 91.19 133 GLY B CA 1
ATOM 2323 C C . GLY B 1 133 ? 4.77 -7.625 1.863 1 91.19 133 GLY B C 1
ATOM 2324 O O . GLY B 1 133 ? 5.262 -7.391 0.758 1 91.19 133 GLY B O 1
ATOM 2325 N N . SER B 1 134 ? 5.25 -7.172 2.973 1 83.62 134 SER B N 1
ATOM 2326 C CA . SER B 1 134 ? 6.363 -6.227 2.953 1 83.62 134 SER B CA 1
ATOM 2327 C C . SER B 1 134 ? 7.676 -6.926 2.609 1 83.62 134 SER B C 1
ATOM 2329 O O . SER B 1 134 ? 8.516 -6.363 1.907 1 83.62 134 SER B O 1
ATOM 2331 N N . HIS B 1 135 ? 7.812 -8.133 3.201 1 76.12 135 HIS B N 1
ATOM 2332 C CA . HIS B 1 135 ? 9.07 -8.836 3.01 1 76.12 135 HIS B CA 1
ATOM 2333 C C . HIS B 1 135 ? 8.836 -10.273 2.562 1 76.12 135 HIS B C 1
ATOM 2335 O O . HIS B 1 135 ? 7.766 -10.836 2.807 1 76.12 135 HIS B O 1
ATOM 2341 N N . GLY B 1 136 ? 9.789 -10.711 1.707 1 63.84 136 GLY B N 1
ATOM 2342 C CA . GLY B 1 136 ? 9.773 -12.109 1.306 1 63.84 136 GLY B CA 1
ATOM 2343 C C . GLY B 1 136 ? 10.875 -12.93 1.955 1 63.84 136 GLY B C 1
ATOM 2344 O O . GLY B 1 136 ? 11.281 -12.648 3.084 1 63.84 136 GLY B O 1
ATOM 2345 N N . ARG B 1 137 ? 11.266 -13.914 1.428 1 58.16 137 ARG B N 1
ATOM 2346 C CA . ARG B 1 137 ? 12.125 -14.984 1.937 1 58.16 137 ARG B CA 1
ATOM 2347 C C . ARG B 1 137 ? 13.5 -14.438 2.328 1 58.16 137 ARG B C 1
ATOM 2349 O O . ARG B 1 137 ? 14.148 -14.977 3.229 1 58.16 137 ARG B O 1
ATOM 2356 N N . GLY B 1 138 ? 13.953 -13.445 1.735 1 56.84 138 GLY B N 1
ATOM 2357 C CA . GLY B 1 138 ? 15.359 -13.109 1.901 1 56.84 138 GLY B CA 1
ATOM 2358 C C . GLY B 1 138 ? 15.578 -11.781 2.596 1 56.84 138 GLY B C 1
ATOM 2359 O O . GLY B 1 138 ? 16.719 -11.352 2.777 1 56.84 138 GLY B O 1
ATOM 2360 N N . THR B 1 139 ? 14.578 -11.117 2.869 1 57.66 139 THR B N 1
ATOM 2361 C CA . THR B 1 139 ? 14.883 -9.766 3.312 1 57.66 139 THR B CA 1
ATOM 2362 C C . THR B 1 139 ? 14.945 -9.695 4.836 1 57.66 139 THR B C 1
ATOM 2364 O O . THR B 1 139 ? 14.047 -10.18 5.523 1 57.66 139 THR B O 1
ATOM 2367 N N . LEU B 1 140 ? 16.141 -9.844 5.262 1 54.28 140 LEU B N 1
ATOM 2368 C CA . LEU B 1 140 ? 16.406 -9.781 6.695 1 54.28 140 LEU B CA 1
ATOM 2369 C C . LEU B 1 140 ? 15.852 -8.5 7.301 1 54.28 140 LEU B C 1
ATOM 2371 O O . LEU B 1 140 ? 15.445 -8.492 8.469 1 54.28 140 LEU B O 1
ATOM 2375 N N . LYS B 1 141 ? 16.188 -7.418 6.613 1 56.09 141 LYS B N 1
ATOM 2376 C CA . LYS B 1 141 ? 15.953 -6.227 7.426 1 56.09 141 LYS B CA 1
ATOM 2377 C C . LYS B 1 141 ? 14.484 -5.805 7.367 1 56.09 141 LYS B C 1
ATOM 2379 O O . LYS B 1 141 ? 13.93 -5.617 6.281 1 56.09 141 LYS B O 1
ATOM 2384 N N . ARG B 1 142 ? 13.844 -5.902 8.523 1 57.62 142 ARG B N 1
ATOM 2385 C CA . ARG B 1 142 ? 12.445 -5.633 8.844 1 57.62 142 ARG B CA 1
ATOM 2386 C C . ARG B 1 142 ? 12.031 -4.238 8.375 1 57.62 142 ARG B C 1
ATOM 2388 O O . ARG B 1 142 ? 10.852 -3.967 8.18 1 57.62 142 ARG B O 1
ATOM 2395 N N . ALA B 1 143 ? 13.172 -3.416 8.148 1 59.03 143 ALA B N 1
ATOM 2396 C CA . ALA B 1 143 ? 12.859 -2 7.977 1 59.03 143 ALA B CA 1
ATOM 2397 C C . ALA B 1 143 ? 12.742 -1.642 6.5 1 59.03 143 ALA B C 1
ATOM 2399 O O . ALA B 1 143 ? 12.359 -0.523 6.152 1 59.03 143 ALA B O 1
ATOM 2400 N N . PHE B 1 144 ? 12.953 -2.779 5.66 1 70.62 144 PHE B N 1
ATOM 2401 C CA . PHE B 1 144 ? 13.008 -2.436 4.246 1 70.62 144 PHE B CA 1
ATOM 2402 C C . PHE B 1 144 ? 12.039 -3.297 3.443 1 70.62 144 PHE B C 1
ATOM 2404 O O . PHE B 1 144 ? 11.812 -4.461 3.779 1 70.62 144 PHE B O 1
ATOM 2411 N N . LEU B 1 145 ? 11.453 -2.662 2.482 1 83.5 145 LEU B N 1
ATOM 2412 C CA . LEU B 1 145 ? 10.531 -3.34 1.577 1 83.5 145 LEU B CA 1
ATOM 2413 C C . LEU B 1 145 ? 11.273 -4.355 0.709 1 83.5 145 LEU B C 1
ATOM 2415 O O . LEU B 1 145 ? 12.391 -4.094 0.26 1 83.5 145 LEU B O 1
ATOM 2419 N N . GLY B 1 146 ? 10.742 -5.441 0.574 1 86.44 146 GLY B N 1
ATOM 2420 C CA . GLY B 1 146 ? 11.289 -6.434 -0.336 1 86.44 146 GLY B CA 1
ATOM 2421 C C . GLY B 1 146 ? 11.391 -5.941 -1.768 1 86.44 146 GLY B C 1
ATOM 2422 O O . GLY B 1 146 ? 10.711 -4.984 -2.148 1 86.44 146 GLY B O 1
ATOM 2423 N N . SER B 1 147 ? 12.195 -6.586 -2.504 1 86 147 SER B N 1
ATOM 2424 C CA . SER B 1 147 ? 12.453 -6.191 -3.885 1 86 147 SER B CA 1
ATOM 2425 C C . SER B 1 147 ? 11.203 -6.332 -4.742 1 86 147 SER B C 1
ATOM 2427 O O . SER B 1 147 ? 10.906 -5.461 -5.562 1 86 147 SER B O 1
ATOM 2429 N N . VAL B 1 148 ? 10.469 -7.406 -4.559 1 88.44 148 VAL B N 1
ATOM 2430 C CA . VAL B 1 148 ? 9.266 -7.641 -5.348 1 88.44 148 VAL B CA 1
ATOM 2431 C C . VAL B 1 148 ? 8.195 -6.629 -4.965 1 88.44 148 VAL B C 1
ATOM 2433 O O . VAL B 1 148 ? 7.578 -6.008 -5.832 1 88.44 148 VAL B O 1
ATOM 2436 N N . SER B 1 149 ? 8.008 -6.457 -3.707 1 92.25 149 SER B N 1
ATOM 2437 C CA . SER B 1 149 ? 7.004 -5.504 -3.242 1 92.25 149 SER B CA 1
ATOM 2438 C C . SER B 1 149 ? 7.336 -4.086 -3.697 1 92.25 149 SER B C 1
ATOM 2440 O O . SER B 1 149 ? 6.457 -3.352 -4.148 1 92.25 149 SER B O 1
ATOM 2442 N N . ASN B 1 150 ? 8.57 -3.764 -3.578 1 90 150 ASN B N 1
ATOM 2443 C CA . ASN B 1 150 ? 9.008 -2.447 -4.027 1 90 150 ASN B CA 1
ATOM 2444 C C . ASN B 1 150 ? 8.766 -2.256 -5.523 1 90 150 ASN B C 1
ATOM 2446 O O . ASN B 1 150 ? 8.289 -1.201 -5.949 1 90 150 ASN B O 1
ATOM 2450 N N . TYR B 1 151 ? 9.07 -3.254 -6.246 1 90.31 151 TYR B N 1
ATOM 2451 C CA . TYR B 1 151 ? 8.859 -3.197 -7.691 1 90.31 151 TYR B CA 1
ATOM 2452 C C . TYR B 1 151 ? 7.383 -3.027 -8.023 1 90.31 151 TYR B C 1
ATOM 2454 O O . TYR B 1 151 ? 7.016 -2.186 -8.844 1 90.31 151 TYR B O 1
ATOM 2462 N N . CYS B 1 152 ? 6.539 -3.725 -7.406 1 93.31 152 CYS B N 1
ATOM 2463 C CA . CYS B 1 152 ? 5.109 -3.691 -7.68 1 93.31 152 CYS B CA 1
ATOM 2464 C C . CYS B 1 152 ? 4.516 -2.338 -7.312 1 93.31 152 CYS B C 1
ATOM 2466 O O . CYS B 1 152 ? 3.689 -1.796 -8.055 1 93.31 152 CYS B O 1
ATOM 2468 N N . VAL B 1 153 ? 4.938 -1.812 -6.219 1 92.12 153 VAL B N 1
ATOM 2469 C CA . VAL B 1 153 ? 4.406 -0.528 -5.77 1 92.12 153 VAL B CA 1
ATOM 2470 C C . VAL B 1 153 ? 4.762 0.56 -6.781 1 92.12 153 VAL B C 1
ATOM 2472 O O . VAL B 1 153 ? 3.975 1.48 -7.012 1 92.12 153 VAL B O 1
ATOM 2475 N N . ASN B 1 154 ? 5.832 0.383 -7.418 1 89.06 154 ASN B N 1
ATOM 2476 C CA . ASN B 1 154 ? 6.316 1.409 -8.336 1 89.06 154 ASN B CA 1
ATOM 2477 C C . ASN B 1 154 ? 5.773 1.203 -9.742 1 89.06 154 ASN B C 1
ATOM 2479 O O . ASN B 1 154 ? 5.613 2.164 -10.5 1 89.06 154 ASN B O 1
ATOM 2483 N N . HIS B 1 155 ? 5.391 -0.047 -10.031 1 89.75 155 HIS B N 1
ATOM 2484 C CA . HIS B 1 155 ? 5.164 -0.319 -11.445 1 89.75 155 HIS B CA 1
ATOM 2485 C C . HIS B 1 155 ? 3.717 -0.72 -11.703 1 89.75 155 HIS B C 1
ATOM 2487 O O . HIS B 1 155 ? 3.242 -0.651 -12.844 1 89.75 155 HIS B O 1
ATOM 2493 N N . CYS B 1 156 ? 3.078 -1.19 -10.703 1 91.38 156 CYS B N 1
ATOM 2494 C CA . CYS B 1 156 ? 1.691 -1.596 -10.914 1 91.38 156 CYS B CA 1
ATOM 2495 C C . CYS B 1 156 ? 0.806 -0.386 -11.188 1 91.38 156 CYS B C 1
ATOM 2497 O O . CYS B 1 156 ? 0.992 0.674 -10.594 1 91.38 156 CYS B O 1
ATOM 2499 N N . LYS B 1 157 ? -0.197 -0.62 -11.945 1 86.56 157 LYS B N 1
ATOM 2500 C CA . LYS B 1 157 ? -1.064 0.479 -12.359 1 86.56 157 LYS B CA 1
ATOM 2501 C C . LYS B 1 157 ? -2.291 0.582 -11.461 1 86.56 157 LYS B C 1
ATOM 2503 O O . LYS B 1 157 ? -3.125 1.474 -11.633 1 86.56 157 LYS B O 1
ATOM 2508 N N . CYS B 1 158 ? -2.43 -0.266 -10.578 1 90 158 CYS B N 1
ATOM 2509 C CA . CYS B 1 158 ? -3.551 -0.256 -9.648 1 90 158 CYS B CA 1
ATOM 2510 C C . CYS B 1 158 ? -3.084 0.081 -8.234 1 90 158 CYS B C 1
ATOM 2512 O O . CYS B 1 158 ? -1.885 0.072 -7.957 1 90 158 CYS B O 1
ATOM 2514 N N . PRO B 1 159 ? -3.975 0.445 -7.395 1 92.19 159 PRO B N 1
ATOM 2515 C CA . PRO B 1 159 ? -3.604 0.633 -5.988 1 92.19 159 PRO B CA 1
ATOM 2516 C C . PRO B 1 159 ? -2.955 -0.608 -5.379 1 92.19 159 PRO B C 1
ATOM 2518 O O . PRO B 1 159 ? -3.355 -1.733 -5.688 1 92.19 159 PRO B O 1
ATOM 2521 N N . VAL B 1 160 ? -1.95 -0.349 -4.574 1 94.06 160 VAL B N 1
ATOM 2522 C CA . VAL B 1 160 ? -1.211 -1.446 -3.957 1 94.06 160 VAL B CA 1
ATOM 2523 C C . VAL B 1 160 ? -1.229 -1.294 -2.438 1 94.06 160 VAL B C 1
ATOM 2525 O O . VAL B 1 160 ? -0.93 -0.219 -1.912 1 94.06 160 VAL B O 1
ATOM 2528 N N . LEU B 1 161 ? -1.565 -2.314 -1.798 1 93.56 161 LEU B N 1
ATOM 2529 C CA . LEU B 1 161 ? -1.532 -2.377 -0.341 1 93.56 161 LEU B CA 1
ATOM 2530 C C . LEU B 1 161 ? -0.378 -3.25 0.139 1 93.56 161 LEU B C 1
ATOM 2532 O O . LEU B 1 161 ? -0.309 -4.434 -0.195 1 93.56 161 LEU B O 1
ATOM 25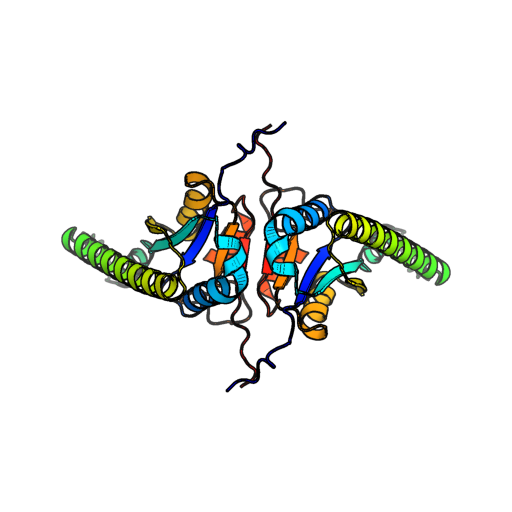36 N N . VAL B 1 162 ? 0.46 -2.654 0.839 1 94.12 162 VAL B N 1
ATOM 2537 C CA . VAL B 1 162 ? 1.58 -3.381 1.428 1 94.12 162 VAL B CA 1
ATOM 2538 C C . VAL B 1 162 ? 1.315 -3.627 2.912 1 94.12 162 VAL B C 1
ATOM 2540 O O . VAL B 1 162 ? 1.204 -2.68 3.693 1 94.12 162 VAL B O 1
ATOM 2543 N N . VAL B 1 163 ? 1.258 -4.855 3.27 1 92.5 163 VAL B N 1
ATOM 2544 C CA . VAL B 1 163 ? 0.961 -5.23 4.648 1 92.5 163 VAL B CA 1
ATOM 2545 C C . VAL B 1 163 ? 2.256 -5.559 5.387 1 92.5 163 VAL B C 1
ATOM 2547 O O . VAL B 1 163 ? 3.07 -6.348 4.902 1 92.5 163 VAL B O 1
ATOM 2550 N N . LYS B 1 164 ? 2.418 -4.848 6.469 1 85.69 164 LYS B N 1
ATOM 2551 C CA . LYS B 1 164 ? 3.604 -5.051 7.297 1 85.69 164 LYS B CA 1
ATOM 2552 C C . LYS B 1 164 ? 3.234 -5.668 8.641 1 85.69 164 LYS B C 1
ATOM 2554 O O . LYS B 1 164 ? 2.26 -5.258 9.273 1 85.69 164 LYS B O 1
ATOM 2559 N N . LYS B 1 165 ? 3.904 -6.762 8.875 1 73.75 165 LYS B N 1
ATOM 2560 C CA . LYS B 1 165 ? 3.658 -7.395 10.172 1 73.75 165 LYS B CA 1
ATOM 2561 C C . LYS B 1 165 ? 4.137 -6.508 11.312 1 73.75 165 LYS B C 1
ATOM 2563 O O . LYS B 1 165 ? 5.27 -6.023 11.297 1 73.75 165 LYS B O 1
ATOM 2568 N N . GLN B 1 166 ? 3.211 -5.883 12.07 1 61.94 166 GLN B N 1
ATOM 2569 C CA . GLN B 1 166 ? 3.576 -5.082 13.234 1 61.94 166 GLN B CA 1
ATOM 2570 C C . GLN B 1 166 ? 4.195 -5.949 14.328 1 61.94 166 GLN B C 1
ATOM 2572 O O . GLN B 1 166 ? 3.746 -7.074 14.562 1 61.94 166 GLN B O 1
ATOM 2577 N N . GLU B 1 167 ? 5.566 -5.973 14.367 1 53.09 167 GLU B N 1
ATOM 2578 C CA . GLU B 1 167 ? 6.137 -6.727 15.477 1 53.09 167 GLU B CA 1
ATOM 2579 C C . GLU B 1 167 ? 5.461 -6.367 16.797 1 53.09 167 GLU B C 1
ATOM 2581 O O . GLU B 1 167 ? 5.211 -5.191 17.062 1 53.09 167 GLU B O 1
ATOM 2586 N N . GLU B 1 168 ? 4.5 -7.141 17.188 1 44.81 168 GLU B N 1
ATOM 2587 C CA . GLU B 1 168 ? 4.109 -7.004 18.578 1 44.81 168 GLU B CA 1
ATOM 2588 C C . GLU B 1 168 ? 5.316 -6.719 19.469 1 44.81 168 GLU B C 1
ATOM 2590 O O . GLU B 1 168 ? 6.406 -7.242 19.234 1 44.81 168 GLU B O 1
ATOM 2595 N N . LYS B 1 169 ? 5.496 -5.449 19.922 1 37.78 169 LYS B N 1
ATOM 2596 C CA . LYS B 1 169 ? 6.453 -5.391 21.016 1 37.78 169 LYS B CA 1
ATOM 2597 C C . LYS B 1 169 ? 6.5 -6.715 21.781 1 37.78 169 LYS B C 1
ATOM 2599 O O . LYS B 1 169 ? 5.461 -7.23 22.203 1 37.78 169 LYS B O 1
ATOM 2604 N N . ALA B 1 170 ? 7.613 -7.551 21.609 1 27.92 170 ALA B N 1
ATOM 2605 C CA . ALA B 1 170 ? 7.879 -8.594 22.594 1 27.92 170 ALA B CA 1
ATOM 2606 C C . ALA B 1 170 ? 7.844 -8.023 24.016 1 27.92 170 ALA B C 1
ATOM 2608 O O . ALA B 1 170 ? 8.375 -6.941 24.266 1 27.92 170 ALA B O 1
#

Radius of gyration: 23.43 Å; Cα contacts (8 Å, |Δi|>4): 546; chains: 2; bounding box: 61×74×48 Å